Protein AF-A0AAU5MV35-F1 (afdb_monomer)

Nearest PDB structures (foldseek):
  4hwc-assembly1_A  TM=5.485E-01  e=6.669E-01  Arabidopsis thaliana
  2x6g-assembly9_K  TM=4.631E-01  e=1.885E+00  Homo sapiens
  8hki-assembly1_Q  TM=3.668E-01  e=1.996E+00  Homo sapiens
  9bei-assembly1_A  TM=2.951E-01  e=7.107E+00  Homo sapiens

Structure (mmCIF, N/CA/C/O backbone):
data_AF-A0AAU5MV35-F1
#
_entry.id   AF-A0AAU5MV35-F1
#
loop_
_atom_site.group_PDB
_atom_site.id
_atom_site.type_symbol
_atom_site.label_atom_id
_atom_site.label_alt_id
_atom_site.label_comp_id
_atom_site.label_asym_id
_atom_site.label_entity_id
_atom_site.label_seq_id
_atom_site.pdbx_PDB_ins_code
_atom_site.Cartn_x
_atom_site.Cartn_y
_atom_site.Cartn_z
_atom_site.occupancy
_atom_site.B_iso_or_equiv
_atom_site.auth_seq_id
_atom_site.auth_comp_id
_atom_site.auth_asym_id
_atom_site.auth_atom_id
_atom_site.pdbx_PDB_model_num
ATOM 1 N N . MET A 1 1 ? 2.135 -26.965 16.226 1.00 28.78 1 MET A N 1
ATOM 2 C CA . MET A 1 1 ? 3.291 -26.070 16.430 1.00 28.78 1 MET A CA 1
ATOM 3 C C . MET A 1 1 ? 2.794 -24.672 16.103 1.00 28.78 1 MET A C 1
ATOM 5 O O . MET A 1 1 ? 2.370 -24.466 14.975 1.00 28.78 1 MET A O 1
ATOM 9 N N . ARG A 1 2 ? 2.633 -23.805 17.110 1.00 25.61 2 ARG A N 1
ATOM 10 C CA . ARG A 1 2 ? 2.103 -22.443 16.919 1.00 25.61 2 ARG A CA 1
ATOM 11 C C . ARG A 1 2 ? 3.147 -21.603 16.169 1.00 25.61 2 ARG A C 1
ATOM 13 O O . ARG A 1 2 ? 4.330 -21.836 16.426 1.00 25.61 2 ARG A O 1
ATOM 20 N N . PRO A 1 3 ? 2.755 -20.664 15.292 1.00 32.75 3 PRO A N 1
ATOM 21 C CA . PRO A 1 3 ? 3.696 -19.683 14.769 1.00 32.75 3 PRO A CA 1
ATOM 22 C C . PRO A 1 3 ? 4.336 -18.951 15.951 1.00 32.75 3 PRO A C 1
ATOM 24 O O . PRO A 1 3 ? 3.658 -18.638 16.935 1.00 32.75 3 PRO A O 1
ATOM 27 N N . SER A 1 4 ? 5.651 -18.768 15.892 1.00 32.22 4 SER A N 1
ATOM 28 C CA . SER A 1 4 ? 6.388 -17.922 16.823 1.00 32.22 4 SER A CA 1
ATOM 29 C C . SER A 1 4 ? 5.768 -16.527 16.844 1.00 32.22 4 SER A C 1
ATOM 31 O O . SER A 1 4 ? 5.335 -16.020 15.813 1.00 32.22 4 SER A O 1
ATOM 33 N N . ALA A 1 5 ? 5.730 -15.919 18.029 1.00 36.97 5 ALA A N 1
ATOM 34 C CA . ALA A 1 5 ? 5.359 -14.527 18.234 1.00 36.97 5 ALA A CA 1
ATOM 35 C C . ALA A 1 5 ? 6.376 -13.607 17.536 1.00 36.97 5 ALA A C 1
ATOM 37 O O . ALA A 1 5 ? 7.280 -13.066 18.168 1.00 36.97 5 ALA A O 1
ATOM 38 N N . HIS A 1 6 ? 6.259 -13.469 16.220 1.00 40.66 6 HIS A N 1
ATOM 39 C CA . HIS A 1 6 ? 6.856 -12.373 15.482 1.00 40.66 6 HIS A CA 1
ATOM 40 C C . HIS A 1 6 ? 5.886 -11.204 15.572 1.00 40.66 6 HIS A C 1
ATOM 42 O O . HIS A 1 6 ? 4.964 -11.093 14.780 1.00 40.66 6 HIS A O 1
ATOM 48 N N . ASP A 1 7 ? 6.084 -10.384 16.603 1.00 50.12 7 ASP A N 1
ATOM 49 C CA . ASP A 1 7 ? 5.951 -8.932 16.508 1.00 50.12 7 ASP A CA 1
ATOM 50 C C . ASP A 1 7 ? 4.693 -8.418 15.771 1.00 50.12 7 ASP A C 1
ATOM 52 O O . ASP A 1 7 ? 4.788 -7.529 14.930 1.00 50.12 7 ASP A O 1
ATOM 56 N N . GLU A 1 8 ? 3.502 -8.947 16.074 1.00 58.91 8 GLU A N 1
ATOM 57 C CA . GLU A 1 8 ? 2.251 -8.422 15.512 1.00 58.91 8 GLU A CA 1
ATOM 58 C C . GLU A 1 8 ? 2.083 -6.955 15.948 1.00 58.91 8 GLU A C 1
ATOM 60 O O . GLU A 1 8 ? 1.930 -6.641 17.132 1.00 58.91 8 GLU A O 1
ATOM 65 N N . TRP A 1 9 ? 2.176 -6.018 14.994 1.00 72.06 9 TRP A N 1
ATOM 66 C CA . TRP A 1 9 ? 2.109 -4.576 15.284 1.00 72.06 9 TRP A CA 1
ATOM 67 C C . TRP A 1 9 ? 0.739 -4.173 15.826 1.00 72.06 9 TRP A C 1
ATOM 69 O O . TRP A 1 9 ? 0.642 -3.250 16.646 1.00 72.06 9 TRP A O 1
ATOM 79 N N . LEU A 1 10 ? -0.285 -4.893 15.377 1.00 84.06 10 LEU A N 1
ATOM 80 C CA . LEU A 1 10 ? -1.676 -4.801 15.771 1.00 84.06 10 LEU A CA 1
ATOM 81 C C . LEU A 1 10 ? -2.192 -6.221 15.996 1.00 84.06 10 LEU A C 1
ATOM 83 O O . LEU A 1 10 ? -1.962 -7.094 15.164 1.00 84.06 10 LEU A O 1
ATOM 87 N N . GLU A 1 11 ? -2.903 -6.430 17.100 1.00 90.00 11 GLU A N 1
ATOM 88 C CA . GLU A 1 11 ? -3.561 -7.705 17.379 1.00 90.00 11 GLU A CA 1
ATOM 89 C C . GLU A 1 11 ? -4.571 -8.014 16.269 1.00 90.00 11 GLU A C 1
ATOM 91 O O . GLU A 1 11 ? -5.420 -7.175 15.939 1.00 90.00 11 GLU A O 1
ATOM 96 N N . SER A 1 12 ? -4.467 -9.205 15.681 1.00 93.62 12 SER A N 1
ATOM 97 C CA . SER A 1 12 ? -5.355 -9.625 14.603 1.00 93.62 12 SER A CA 1
ATOM 98 C C . SER A 1 12 ? -5.641 -11.123 14.635 1.00 93.62 12 SER A C 1
ATOM 100 O O . SER A 1 12 ? -4.898 -11.921 15.200 1.00 93.62 12 SER A O 1
ATOM 102 N N . SER A 1 13 ? -6.740 -11.507 14.000 1.00 94.25 13 SER A N 1
ATOM 103 C CA . SER A 1 13 ? -7.034 -12.891 13.641 1.00 94.25 13 SER A CA 1
ATOM 104 C C . SER A 1 13 ? -7.074 -13.014 12.124 1.00 94.25 13 SER A C 1
ATOM 106 O O . SER A 1 13 ? -7.328 -12.032 11.424 1.00 94.25 13 SER A O 1
ATOM 108 N N . SER A 1 14 ? -6.800 -14.206 11.598 1.00 96.06 14 SER A N 1
ATOM 109 C CA . SER A 1 14 ? -6.832 -14.433 10.156 1.00 96.06 14 SER A CA 1
ATOM 110 C C . SER A 1 14 ? -7.557 -15.716 9.781 1.00 96.06 14 SER A C 1
ATOM 112 O O . SER A 1 14 ? -7.515 -16.717 10.500 1.00 96.06 14 SER A O 1
ATOM 114 N N . ALA A 1 15 ? -8.227 -15.678 8.633 1.00 96.31 15 ALA A N 1
ATOM 115 C CA . ALA A 1 15 ? -8.918 -16.816 8.050 1.00 96.31 15 ALA A CA 1
ATOM 116 C C . ALA A 1 15 ? -8.724 -16.833 6.533 1.00 96.31 15 ALA A C 1
ATOM 118 O O . ALA A 1 15 ? -8.686 -15.791 5.881 1.00 96.31 15 ALA A O 1
ATOM 119 N N . ARG A 1 16 ? -8.611 -18.031 5.954 1.00 96.94 16 ARG A N 1
ATOM 120 C CA . ARG A 1 16 ? -8.621 -18.183 4.496 1.00 96.94 16 ARG A CA 1
ATOM 121 C C . ARG A 1 16 ? -10.034 -17.995 3.967 1.00 96.94 16 ARG A C 1
ATOM 123 O O . ARG A 1 16 ? -10.986 -18.487 4.569 1.00 96.94 16 ARG A O 1
ATOM 130 N N . VAL A 1 17 ? -10.137 -17.316 2.833 1.00 96.44 17 VAL A N 1
ATOM 131 C CA . VAL A 1 17 ? -11.398 -17.052 2.143 1.00 96.44 17 VAL A CA 1
ATOM 132 C C . VAL A 1 17 ? -11.217 -17.363 0.660 1.00 96.44 17 VAL A C 1
ATOM 134 O O . VAL A 1 17 ? -10.134 -17.171 0.115 1.00 96.44 17 VAL A O 1
ATOM 137 N N . ASP A 1 18 ? -12.266 -17.852 0.006 1.00 95.25 18 ASP A N 1
ATOM 138 C CA . ASP A 1 18 ? -12.247 -18.074 -1.438 1.00 95.25 18 ASP A CA 1
ATOM 139 C C . ASP A 1 18 ? -12.450 -16.754 -2.189 1.00 95.25 18 ASP A C 1
ATOM 141 O O . ASP A 1 18 ? -13.401 -16.020 -1.909 1.00 95.25 18 ASP A O 1
ATOM 145 N N . HIS A 1 19 ? -11.584 -16.485 -3.166 1.00 96.56 19 HIS A N 1
ATOM 146 C CA . HIS A 1 19 ? -11.707 -15.375 -4.110 1.00 96.56 19 HIS A CA 1
ATOM 147 C C . HIS A 1 19 ? -11.811 -15.933 -5.536 1.00 96.56 19 HIS A C 1
ATOM 149 O O . HIS A 1 19 ? -11.070 -16.866 -5.852 1.00 96.56 19 HIS A O 1
ATOM 155 N N . PRO A 1 20 ? -12.667 -15.380 -6.415 1.00 93.00 20 PRO A N 1
ATOM 156 C CA . PRO A 1 20 ? -12.863 -15.921 -7.763 1.00 93.00 20 PRO A CA 1
ATOM 157 C C . PRO A 1 20 ? -11.588 -15.960 -8.618 1.00 93.00 20 PRO A C 1
ATOM 159 O O . PRO A 1 20 ? -11.401 -16.891 -9.397 1.00 93.00 20 PRO A O 1
ATOM 162 N N . GLU A 1 21 ? -10.712 -14.963 -8.465 1.00 92.31 21 GLU A N 1
ATOM 163 C CA . GLU A 1 21 ? -9.544 -14.773 -9.341 1.00 92.31 21 GLU A CA 1
ATOM 164 C C . GLU A 1 21 ? -8.187 -14.833 -8.623 1.00 92.31 21 GLU A C 1
ATOM 166 O O . GLU A 1 21 ? -7.146 -14.864 -9.278 1.00 92.31 21 GLU A O 1
ATOM 171 N N . ALA A 1 22 ? -8.159 -14.822 -7.285 1.00 94.56 22 ALA A N 1
ATOM 172 C CA . ALA A 1 22 ? -6.896 -14.741 -6.551 1.00 94.56 22 ALA A CA 1
ATOM 173 C C . ALA A 1 22 ? -6.378 -16.139 -6.235 1.00 94.56 22 ALA A C 1
ATOM 175 O O . ALA A 1 22 ? -7.146 -17.030 -5.879 1.00 94.56 22 ALA A O 1
ATOM 176 N N . GLN A 1 23 ? -5.059 -16.326 -6.320 1.00 95.38 23 GLN A N 1
ATOM 177 C CA . GLN A 1 23 ? -4.438 -17.597 -5.947 1.00 95.38 23 GLN A CA 1
ATOM 178 C C . GLN A 1 23 ? -4.621 -17.876 -4.452 1.00 95.38 23 GLN A C 1
ATOM 180 O O . GLN A 1 23 ? -4.805 -19.021 -4.041 1.00 95.38 23 GLN A O 1
ATOM 185 N N . GLN A 1 24 ? -4.542 -16.824 -3.643 1.00 96.31 24 GLN A N 1
ATOM 186 C CA . GLN A 1 24 ? -4.771 -16.882 -2.212 1.00 96.31 24 GLN A CA 1
ATOM 187 C C . GLN A 1 24 ? -5.504 -15.619 -1.776 1.00 96.31 24 GLN A C 1
ATOM 189 O O . GLN A 1 24 ? -5.146 -14.516 -2.184 1.00 96.31 24 GLN A O 1
ATOM 194 N N . CYS A 1 25 ? -6.498 -15.797 -0.911 1.00 97.75 25 CYS A N 1
ATOM 195 C CA . CYS A 1 25 ? -7.131 -14.714 -0.183 1.00 97.75 25 CYS A CA 1
ATOM 196 C C . CYS A 1 25 ? -7.137 -15.041 1.315 1.00 97.75 25 CYS A C 1
ATOM 198 O O . CYS A 1 25 ? -7.547 -16.127 1.744 1.00 97.75 25 CYS A O 1
ATOM 200 N N . VAL A 1 26 ? -6.625 -14.105 2.112 1.00 97.56 26 VAL A N 1
ATOM 201 C CA . VAL A 1 26 ? -6.652 -14.170 3.575 1.00 97.56 26 VAL A CA 1
ATOM 202 C C . VAL A 1 26 ? -7.382 -12.943 4.090 1.00 97.56 26 VAL A C 1
ATOM 204 O O . VAL A 1 26 ? -7.002 -11.816 3.787 1.00 97.56 26 VAL A O 1
ATOM 207 N N . LEU A 1 27 ? -8.430 -13.163 4.873 1.00 97.12 27 LEU A N 1
ATOM 208 C CA . LEU A 1 27 ? -9.091 -12.117 5.636 1.00 97.12 27 LEU A CA 1
ATOM 209 C C . LEU A 1 27 ? -8.340 -11.930 6.953 1.00 97.12 27 LEU A C 1
ATOM 211 O O . LEU A 1 27 ? -8.238 -12.874 7.736 1.00 97.12 27 LEU A O 1
ATOM 215 N N . HIS A 1 28 ? -7.850 -10.720 7.196 1.00 96.81 28 HIS A N 1
ATOM 216 C CA . HIS A 1 28 ? -7.280 -10.278 8.462 1.00 96.81 28 HIS A CA 1
ATOM 217 C C . HIS A 1 28 ? -8.295 -9.392 9.184 1.00 96.81 28 HIS A C 1
ATOM 219 O O . HIS A 1 28 ? -8.719 -8.376 8.639 1.00 96.81 28 HIS A O 1
ATOM 225 N N . VAL A 1 29 ? -8.676 -9.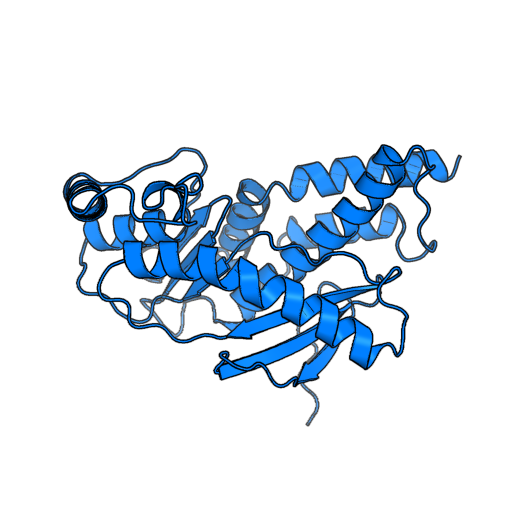762 10.405 1.00 95.75 29 VAL A N 1
ATOM 226 C CA . VAL A 1 29 ? -9.557 -8.966 11.267 1.00 95.75 29 VAL A CA 1
ATOM 227 C C . VAL A 1 29 ? -8.736 -8.451 12.437 1.00 95.75 29 VAL A C 1
ATOM 229 O O . VAL A 1 29 ? -8.334 -9.218 13.314 1.00 95.75 29 VAL A O 1
ATOM 232 N N . PHE A 1 30 ? -8.470 -7.151 12.431 1.00 95.56 30 PHE A N 1
ATOM 233 C CA . PHE A 1 30 ? -7.739 -6.454 13.477 1.00 95.56 30 PHE A CA 1
ATOM 234 C C . PHE A 1 30 ? -8.660 -6.148 14.656 1.00 95.56 30 PHE A C 1
ATOM 236 O O . PHE A 1 30 ? -9.819 -5.773 14.473 1.00 95.56 30 PHE A O 1
ATOM 243 N N . ALA A 1 31 ? -8.131 -6.239 15.875 1.00 93.69 31 ALA A N 1
ATOM 244 C CA . ALA A 1 31 ? -8.898 -6.026 17.103 1.00 93.69 31 ALA A CA 1
ATOM 245 C C . ALA A 1 31 ? -9.545 -4.626 17.181 1.00 93.69 31 ALA A C 1
ATOM 247 O O . ALA A 1 31 ? -10.569 -4.448 17.830 1.00 93.69 31 ALA A O 1
ATOM 248 N N . CYS A 1 32 ? -8.991 -3.642 16.464 1.00 92.44 32 CYS A N 1
ATOM 249 C CA . CYS A 1 32 ? -9.550 -2.297 16.333 1.00 92.44 32 CYS A CA 1
ATOM 250 C C . CYS A 1 32 ? -10.773 -2.196 15.393 1.00 92.44 32 CYS A C 1
ATOM 252 O O . CYS A 1 32 ? -11.221 -1.087 15.112 1.00 92.44 32 CYS A O 1
ATOM 254 N N . GLY A 1 33 ? -11.307 -3.323 14.907 1.00 91.94 33 GLY A N 1
ATOM 255 C CA . GLY A 1 33 ? -12.522 -3.388 14.087 1.00 91.94 33 GLY A CA 1
ATOM 256 C C . GLY A 1 33 ? -12.289 -3.278 12.579 1.00 91.94 33 GLY A C 1
ATOM 257 O O . GLY A 1 33 ? -13.250 -3.175 11.824 1.00 91.94 33 GLY A O 1
ATOM 258 N N . VAL A 1 34 ? -11.033 -3.304 12.127 1.00 94.56 34 VAL A N 1
ATOM 259 C CA . VAL A 1 34 ? -10.697 -3.228 10.699 1.00 94.56 34 VAL A CA 1
ATOM 260 C C . VAL A 1 34 ? -10.575 -4.625 10.103 1.00 94.56 34 VAL A C 1
ATOM 262 O O . VAL A 1 34 ? -9.894 -5.486 10.658 1.00 94.56 34 VAL A O 1
ATOM 265 N N . ALA A 1 35 ? -11.192 -4.830 8.942 1.00 95.12 35 ALA A N 1
ATOM 266 C CA . ALA A 1 35 ? -11.060 -6.036 8.138 1.00 95.12 35 ALA A CA 1
ATOM 267 C C . ALA A 1 35 ? -10.270 -5.737 6.856 1.00 95.12 35 ALA A C 1
ATOM 269 O O . ALA A 1 35 ? -10.595 -4.798 6.133 1.00 95.12 35 ALA A O 1
ATOM 270 N N . VAL A 1 36 ? -9.251 -6.545 6.561 1.00 96.25 36 VAL A N 1
ATOM 271 C CA . VAL A 1 36 ? -8.428 -6.432 5.349 1.00 96.25 36 VAL A CA 1
ATOM 272 C C . VAL A 1 36 ? -8.431 -7.767 4.615 1.00 96.25 36 VAL A C 1
ATOM 274 O O . VAL A 1 36 ? -7.995 -8.780 5.161 1.00 96.25 36 VAL A O 1
ATOM 277 N N . PHE A 1 37 ? -8.888 -7.773 3.363 1.00 96.38 37 PHE A N 1
ATOM 278 C CA . PHE A 1 37 ? -8.678 -8.904 2.462 1.00 96.38 37 PHE A CA 1
ATOM 279 C C . PHE A 1 37 ? -7.33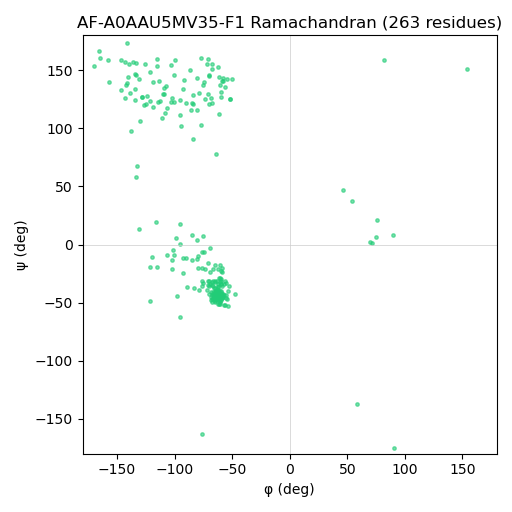0 -8.753 1.768 1.00 96.38 37 PHE A C 1
ATOM 281 O O . PHE A 1 37 ? -7.120 -7.825 0.992 1.00 96.38 37 PHE A O 1
ATOM 288 N N . HIS A 1 38 ? -6.422 -9.682 2.034 1.00 96.62 38 HIS A N 1
ATOM 289 C CA . HIS A 1 38 ? -5.135 -9.764 1.365 1.00 96.62 38 HIS A CA 1
ATOM 290 C C . HIS A 1 38 ? -5.225 -10.745 0.199 1.00 96.62 38 HIS A C 1
ATOM 292 O O . HIS A 1 38 ? -5.399 -11.949 0.411 1.00 96.62 38 HIS A O 1
ATOM 298 N N . LEU A 1 39 ? -5.130 -10.218 -1.023 1.00 96.38 39 LEU A N 1
ATOM 299 C CA . LEU A 1 39 ? -5.190 -10.980 -2.268 1.00 96.38 39 LEU A CA 1
ATOM 300 C C . LEU A 1 39 ? -3.781 -11.168 -2.834 1.00 96.38 39 LEU A C 1
ATOM 302 O O . LEU A 1 39 ? -3.065 -10.199 -3.062 1.00 96.38 39 LEU A O 1
ATOM 306 N N . VAL A 1 40 ? -3.403 -12.417 -3.109 1.00 96.19 40 VAL A N 1
ATOM 307 C CA . VAL A 1 40 ? -2.153 -12.750 -3.806 1.00 96.19 40 VAL A CA 1
ATOM 308 C C . VAL A 1 40 ? -2.485 -13.187 -5.226 1.00 96.19 40 VAL A C 1
ATOM 310 O O . VAL A 1 40 ? -3.163 -14.198 -5.438 1.00 96.19 40 VAL A O 1
ATOM 313 N N . GLN A 1 41 ? -1.995 -12.426 -6.204 1.00 94.94 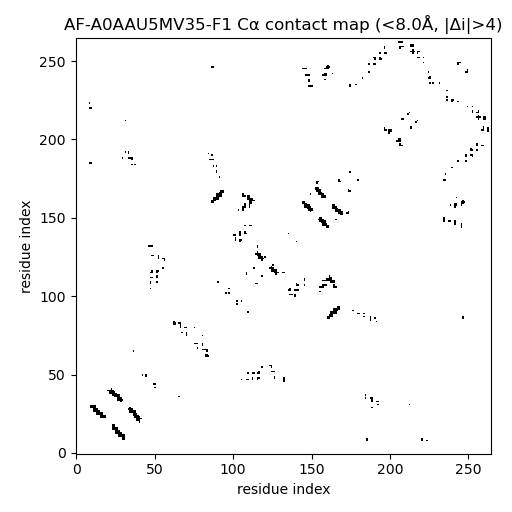41 GLN A N 1
ATOM 314 C CA . GLN A 1 41 ? -2.297 -12.623 -7.622 1.00 94.94 41 GLN A CA 1
ATOM 315 C C . GLN A 1 41 ? -1.003 -12.659 -8.453 1.00 94.94 41 GLN A C 1
ATOM 317 O O . GLN A 1 41 ? -0.350 -11.634 -8.645 1.00 94.94 41 GLN A O 1
ATOM 322 N N . PRO A 1 42 ? -0.577 -13.842 -8.935 1.00 95.31 42 PRO A N 1
ATOM 323 C CA . PRO A 1 42 ? 0.579 -13.955 -9.817 1.00 95.31 42 PRO A CA 1
ATOM 324 C C . PRO A 1 42 ? 0.259 -13.447 -11.229 1.00 95.31 42 PRO A C 1
ATOM 326 O O . PRO A 1 42 ? -0.634 -13.973 -11.889 1.00 95.31 42 PRO A O 1
ATOM 329 N N . HIS A 1 43 ? 1.052 -12.500 -11.734 1.00 95.50 43 HIS A N 1
ATOM 330 C CA . HIS A 1 43 ? 0.902 -11.964 -13.091 1.00 95.50 43 HIS A CA 1
ATOM 331 C C . HIS A 1 43 ? 2.159 -12.147 -13.943 1.00 95.50 43 HIS A C 1
ATOM 333 O O . HIS A 1 43 ? 3.288 -12.114 -13.453 1.00 95.50 43 HIS A O 1
ATOM 339 N N . LYS A 1 44 ? 1.940 -12.321 -15.250 1.00 96.81 44 LYS A N 1
ATOM 340 C CA . LYS A 1 44 ? 2.961 -12.292 -16.309 1.00 96.81 44 LYS A CA 1
ATOM 341 C C . LYS A 1 44 ? 2.460 -11.398 -17.450 1.00 96.81 44 LYS A C 1
ATOM 343 O O . LYS A 1 44 ? 2.067 -11.921 -18.493 1.00 96.81 44 LYS A O 1
ATOM 348 N N . PRO A 1 45 ? 2.351 -10.083 -17.211 1.00 95.94 45 PRO A N 1
ATOM 349 C CA . PRO A 1 45 ? 1.845 -9.154 -18.213 1.00 95.94 45 PRO A CA 1
ATOM 350 C C . PRO A 1 45 ? 2.831 -9.055 -19.389 1.00 95.94 45 PRO A C 1
ATOM 352 O O . PRO A 1 45 ? 4.023 -9.322 -19.215 1.00 95.94 45 PRO A O 1
ATOM 355 N N . ALA A 1 46 ? 2.351 -8.675 -20.577 1.00 94.25 46 ALA A N 1
ATOM 356 C CA . ALA A 1 46 ? 3.238 -8.425 -21.714 1.00 94.25 46 ALA A CA 1
ATOM 357 C C . ALA A 1 46 ? 3.966 -7.077 -21.562 1.00 94.25 46 ALA A C 1
ATOM 359 O O . ALA A 1 46 ? 5.130 -6.971 -21.945 1.00 94.25 46 ALA A O 1
ATOM 360 N N . ALA A 1 47 ? 3.300 -6.095 -20.947 1.00 95.31 47 ALA A N 1
ATOM 361 C CA . ALA A 1 47 ? 3.829 -4.770 -20.637 1.00 95.31 47 ALA A CA 1
ATOM 362 C C . ALA A 1 47 ? 3.461 -4.326 -19.205 1.00 95.31 47 ALA A C 1
ATOM 364 O O . ALA A 1 47 ? 2.463 -4.776 -18.637 1.00 95.31 47 ALA A O 1
ATOM 365 N N . LEU A 1 48 ? 4.224 -3.406 -18.605 1.00 96.44 48 LEU A N 1
ATOM 366 C CA . LEU A 1 48 ? 3.870 -2.804 -17.304 1.00 96.44 48 LEU A CA 1
ATOM 367 C C . LEU A 1 48 ? 2.515 -2.087 -17.360 1.00 96.44 48 LEU A C 1
ATOM 369 O O . LEU A 1 48 ? 1.767 -2.082 -16.383 1.00 96.44 48 LEU A O 1
ATOM 373 N N . THR A 1 49 ? 2.177 -1.537 -18.520 1.00 97.06 49 THR A N 1
ATOM 374 C CA . THR A 1 49 ? 0.908 -0.877 -18.813 1.00 97.06 49 THR A CA 1
ATOM 375 C C . THR A 1 49 ? -0.262 -1.846 -18.684 1.00 97.06 49 THR A C 1
ATOM 377 O O . THR A 1 49 ? -1.283 -1.479 -18.105 1.00 97.06 49 THR A O 1
ATOM 380 N N . ASP A 1 50 ? -0.115 -3.098 -19.132 1.00 96.19 50 ASP A N 1
ATOM 381 C CA . ASP A 1 50 ? -1.173 -4.106 -18.995 1.00 96.19 50 ASP A CA 1
ATOM 382 C C . ASP A 1 50 ? -1.468 -4.391 -17.521 1.00 96.19 50 ASP A C 1
ATOM 384 O O . ASP A 1 50 ? -2.629 -4.480 -17.120 1.00 96.19 50 ASP A O 1
ATOM 388 N N . LEU A 1 51 ? -0.418 -4.489 -16.699 1.00 96.25 51 LEU A N 1
ATOM 389 C CA . LEU A 1 51 ? -0.551 -4.682 -15.256 1.00 96.25 51 LEU A CA 1
ATOM 390 C C . LEU A 1 51 ? -1.183 -3.462 -14.582 1.00 96.25 51 LEU A C 1
ATOM 392 O O . LEU A 1 51 ? -2.059 -3.610 -13.732 1.00 96.25 51 LEU A O 1
ATOM 396 N N . ALA A 1 52 ? -0.769 -2.257 -14.977 1.00 95.56 52 ALA A N 1
ATOM 397 C CA . ALA A 1 52 ? -1.319 -1.016 -14.451 1.00 95.56 52 ALA A CA 1
ATOM 398 C C . ALA A 1 52 ? -2.818 -0.883 -14.770 1.00 95.56 52 ALA A C 1
ATOM 400 O O . ALA A 1 52 ? -3.605 -0.563 -13.879 1.00 95.56 52 ALA A O 1
ATOM 401 N N . VAL A 1 53 ? -3.232 -1.178 -16.007 1.00 96.00 53 VAL A N 1
ATOM 402 C CA . VAL A 1 53 ? -4.646 -1.189 -16.414 1.00 96.00 53 VAL A CA 1
ATOM 403 C C . VAL A 1 53 ? -5.419 -2.276 -15.670 1.00 96.00 53 VAL A C 1
ATOM 405 O O . VAL A 1 53 ? -6.500 -1.999 -15.148 1.00 96.00 53 VAL A O 1
ATOM 408 N N . TRP A 1 54 ? -4.868 -3.493 -15.592 1.00 95.06 54 TRP A N 1
ATOM 409 C CA . TRP A 1 54 ? -5.475 -4.602 -14.856 1.00 95.06 54 TRP A CA 1
ATOM 410 C C . TRP A 1 54 ? -5.774 -4.211 -13.405 1.00 95.06 54 TRP A C 1
ATOM 412 O O . TRP A 1 54 ? -6.908 -4.378 -12.968 1.00 95.06 54 TRP A O 1
ATOM 422 N N . ARG A 1 55 ? -4.818 -3.589 -12.706 1.00 93.25 55 ARG A N 1
ATOM 423 C CA . ARG A 1 55 ? -4.989 -3.121 -11.321 1.00 93.25 55 ARG A CA 1
ATOM 424 C C . ARG A 1 55 ? -6.186 -2.190 -11.150 1.00 93.25 55 ARG A C 1
ATOM 426 O O . ARG A 1 55 ? -6.954 -2.333 -10.209 1.00 93.25 55 ARG A O 1
ATOM 433 N N . TYR A 1 56 ? -6.362 -1.214 -12.040 1.00 92.06 56 TYR A N 1
ATOM 434 C CA . TYR A 1 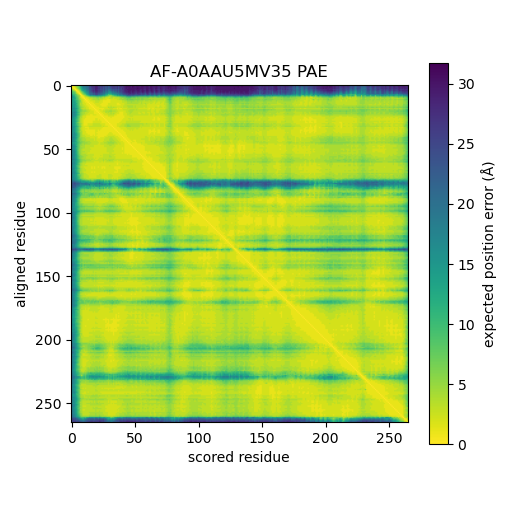56 ? -7.508 -0.307 -11.923 1.00 92.06 56 TYR A CA 1
ATOM 435 C C . TYR A 1 56 ? -8.838 -0.997 -12.235 1.00 92.06 56 TYR A C 1
ATOM 437 O O . TYR A 1 56 ? -9.862 -0.628 -11.664 1.00 92.06 56 TYR A O 1
ATOM 445 N N . ARG A 1 57 ? -8.833 -1.990 -13.129 1.00 93.00 57 ARG A N 1
ATOM 446 C CA . ARG A 1 57 ? -10.028 -2.783 -13.437 1.00 93.00 57 ARG A CA 1
ATOM 447 C C . ARG A 1 57 ? -10.394 -3.721 -12.295 1.00 93.00 57 ARG A C 1
ATOM 449 O O . ARG A 1 57 ? -11.578 -3.829 -11.992 1.00 93.00 57 ARG A O 1
ATOM 456 N N . SER A 1 58 ? -9.410 -4.335 -11.640 1.00 92.44 58 SER A N 1
ATOM 457 C CA . SER A 1 58 ? -9.661 -5.251 -10.527 1.00 92.44 58 SER A CA 1
ATOM 458 C C . SER A 1 58 ? -10.316 -4.536 -9.346 1.00 92.44 58 SER A C 1
ATOM 460 O O . SER A 1 58 ? -11.195 -5.091 -8.709 1.00 92.44 58 SER A O 1
ATOM 462 N N . TYR A 1 59 ? -10.036 -3.251 -9.106 1.00 90.31 59 TYR A N 1
ATOM 463 C CA . TYR A 1 59 ? -10.739 -2.497 -8.057 1.00 90.31 59 TYR A CA 1
ATOM 464 C C . TYR A 1 59 ? -12.252 -2.414 -8.264 1.00 90.31 59 TYR A C 1
ATOM 466 O O . TYR A 1 59 ? -13.006 -2.414 -7.290 1.00 90.31 59 TYR A O 1
ATOM 474 N N . ALA A 1 60 ? -12.702 -2.355 -9.519 1.00 89.88 60 ALA A N 1
ATOM 475 C CA . ALA A 1 60 ? -14.123 -2.299 -9.836 1.00 89.88 60 ALA A CA 1
ATOM 476 C C . ALA A 1 60 ? -14.850 -3.618 -9.517 1.00 89.88 60 ALA A C 1
ATOM 478 O O . ALA A 1 60 ? -16.058 -3.589 -9.296 1.00 89.88 60 ALA A O 1
ATOM 479 N N . SER A 1 61 ? -14.139 -4.751 -9.467 1.00 92.06 61 SER A N 1
ATOM 480 C CA . SER A 1 61 ? -14.682 -6.060 -9.077 1.00 92.06 61 SER A CA 1
ATOM 481 C C . SER A 1 61 ? -14.410 -6.408 -7.613 1.00 92.06 61 SER A C 1
ATOM 483 O O . SER A 1 61 ? -15.314 -6.848 -6.903 1.00 92.06 61 SER A O 1
ATOM 485 N N . ASP A 1 62 ? -13.187 -6.175 -7.145 1.00 94.50 62 ASP A N 1
ATOM 486 C CA . ASP A 1 62 ? -12.678 -6.683 -5.872 1.00 94.50 62 ASP A CA 1
ATOM 487 C C . ASP A 1 62 ? -13.246 -5.901 -4.683 1.00 94.50 62 ASP A C 1
ATOM 489 O O . ASP A 1 62 ? -13.547 -6.495 -3.649 1.00 94.50 62 ASP A O 1
ATOM 493 N N . LEU A 1 63 ? -13.460 -4.583 -4.815 1.00 93.94 63 LEU A N 1
ATOM 494 C CA . LEU A 1 63 ? -14.060 -3.783 -3.739 1.00 93.94 63 LEU A CA 1
ATOM 495 C C . LEU A 1 63 ? -15.539 -4.151 -3.512 1.00 93.94 63 LEU A C 1
ATOM 497 O O . LEU A 1 63 ? -15.904 -4.412 -2.362 1.00 93.94 63 LEU A O 1
ATOM 501 N N . PRO A 1 64 ? -16.404 -4.249 -4.547 1.00 93.56 64 PRO A N 1
ATOM 502 C CA . PRO A 1 64 ? -17.750 -4.789 -4.360 1.00 93.56 64 PRO A CA 1
ATOM 503 C C . PRO A 1 64 ? -17.752 -6.219 -3.818 1.00 93.56 64 PRO A C 1
ATOM 505 O O . PRO A 1 64 ? -18.512 -6.504 -2.893 1.00 93.56 64 PRO A O 1
ATOM 508 N N . TRP A 1 65 ? -16.873 -7.091 -4.328 1.00 95.06 65 TRP A N 1
ATOM 509 C CA . TRP A 1 65 ? -16.743 -8.459 -3.825 1.00 95.06 65 TRP A CA 1
ATOM 510 C C . TRP A 1 65 ? -16.391 -8.488 -2.332 1.00 95.06 65 TRP A C 1
ATOM 512 O O . TRP A 1 65 ? -17.035 -9.205 -1.571 1.00 95.06 65 TRP A O 1
ATOM 522 N N . ALA A 1 66 ? -15.422 -7.684 -1.888 1.00 94.69 66 ALA A N 1
ATOM 523 C CA . ALA A 1 66 ? -15.007 -7.622 -0.489 1.00 94.69 66 ALA A CA 1
ATOM 524 C C . ALA A 1 66 ? -16.152 -7.152 0.418 1.00 94.69 66 ALA A C 1
ATOM 526 O O . ALA A 1 66 ? -16.358 -7.705 1.502 1.00 94.69 66 ALA A O 1
ATOM 527 N N . ARG A 1 67 ? -16.934 -6.168 -0.044 1.00 92.94 67 ARG A N 1
ATOM 528 C CA . ARG A 1 67 ? -18.126 -5.682 0.662 1.00 92.94 67 ARG A CA 1
ATOM 529 C C . ARG A 1 67 ? -19.165 -6.786 0.810 1.00 92.94 67 ARG A C 1
ATOM 531 O O . ARG A 1 67 ? -19.644 -7.036 1.913 1.00 92.94 67 ARG A O 1
ATOM 538 N N . ASP A 1 68 ? -19.496 -7.447 -0.295 1.00 92.94 68 ASP A N 1
ATOM 539 C CA . ASP A 1 68 ? -20.484 -8.521 -0.319 1.00 92.94 68 ASP A CA 1
ATOM 540 C C . ASP A 1 68 ? -20.022 -9.709 0.533 1.00 92.94 68 ASP A C 1
ATOM 542 O O . ASP A 1 68 ? -20.806 -10.270 1.294 1.00 92.94 68 ASP A O 1
ATOM 546 N N . LYS A 1 69 ? -18.727 -10.035 0.507 1.00 93.88 69 LYS A N 1
ATOM 547 C CA . LYS A 1 69 ? -18.157 -11.094 1.336 1.00 93.88 69 LYS A CA 1
ATOM 548 C C . LYS A 1 69 ? -18.223 -10.766 2.827 1.00 93.88 69 LYS A C 1
ATOM 550 O O . LYS A 1 69 ? -18.558 -11.648 3.612 1.00 93.88 69 LYS A O 1
ATOM 555 N N . LEU A 1 70 ? -17.911 -9.531 3.231 1.00 91.81 70 LEU A N 1
ATOM 556 C CA . LEU A 1 70 ? -18.048 -9.111 4.631 1.00 91.81 70 LEU A CA 1
ATOM 557 C C . LEU A 1 70 ? -19.500 -9.123 5.085 1.00 91.81 70 LEU A C 1
ATOM 559 O O . LEU A 1 70 ? -19.771 -9.598 6.182 1.00 91.81 70 LEU A O 1
ATOM 563 N N . ARG A 1 71 ? -20.421 -8.658 4.238 1.00 91.00 71 ARG A N 1
ATOM 564 C CA . ARG A 1 71 ? -21.861 -8.741 4.501 1.00 91.00 71 ARG A CA 1
ATOM 565 C C . ARG A 1 71 ? -22.273 -10.175 4.813 1.00 91.00 71 ARG A C 1
ATOM 567 O O . ARG A 1 71 ? -22.861 -10.425 5.859 1.00 91.00 71 ARG A O 1
ATOM 574 N N . ASP A 1 72 ? -21.918 -11.106 3.933 1.00 90.94 72 ASP A N 1
ATOM 575 C CA . ASP A 1 72 ? -22.297 -12.512 4.069 1.00 90.94 72 ASP A CA 1
ATOM 576 C C . ASP A 1 72 ? -21.662 -13.165 5.314 1.00 90.94 72 ASP A C 1
ATOM 578 O O . ASP A 1 72 ? -22.258 -14.048 5.923 1.00 90.94 72 ASP A O 1
ATOM 582 N N . LEU A 1 73 ? -20.456 -12.737 5.710 1.00 90.25 73 LEU A N 1
ATOM 583 C CA . LEU A 1 73 ? -19.774 -13.230 6.913 1.00 90.25 73 LEU A CA 1
ATOM 584 C C . LEU A 1 73 ? -20.345 -12.653 8.217 1.00 90.25 73 LEU A C 1
ATOM 586 O O . LEU A 1 73 ? -20.274 -13.323 9.246 1.00 90.25 73 LEU A O 1
ATOM 590 N N . LEU A 1 74 ? -20.857 -11.421 8.186 1.00 88.50 74 LEU A N 1
ATOM 591 C CA . LEU A 1 74 ? -21.425 -10.735 9.349 1.00 88.50 74 LEU A CA 1
ATOM 592 C C . LEU A 1 74 ? -22.928 -10.984 9.526 1.00 88.50 74 LEU A C 1
ATOM 594 O O . LEU A 1 74 ? -23.454 -10.652 10.583 1.00 88.50 74 LEU A O 1
ATOM 598 N N . ASP A 1 75 ? -23.598 -11.561 8.524 1.00 86.62 75 ASP A N 1
ATOM 599 C CA . ASP A 1 75 ? -25.063 -11.701 8.479 1.00 86.62 75 ASP A CA 1
ATOM 600 C C . ASP A 1 75 ? -25.783 -10.346 8.668 1.00 86.62 75 ASP A C 1
ATOM 602 O O . ASP A 1 75 ? -26.808 -10.232 9.336 1.00 86.62 75 ASP A O 1
ATOM 606 N N . GLU A 1 76 ? -25.203 -9.280 8.102 1.00 77.75 76 GLU A N 1
ATOM 607 C CA . GLU A 1 76 ? -25.697 -7.902 8.229 1.00 77.75 76 GLU A CA 1
ATOM 608 C C . GLU A 1 76 ? -26.431 -7.432 6.966 1.00 77.75 76 GLU A C 1
ATOM 610 O O . GLU A 1 76 ? -26.160 -7.860 5.841 1.00 77.75 76 GLU A O 1
ATOM 615 N N . GLU A 1 77 ? -27.347 -6.475 7.132 1.00 71.62 77 GLU A N 1
ATOM 616 C CA . GLU A 1 77 ? -28.025 -5.838 6.003 1.00 71.62 77 GLU A CA 1
ATOM 617 C C . GLU A 1 77 ? -27.072 -4.938 5.195 1.00 71.62 77 GLU A C 1
ATOM 619 O O . GLU A 1 77 ? -26.202 -4.247 5.730 1.00 71.62 77 GLU A O 1
ATOM 624 N N . SER A 1 78 ? -27.289 -4.873 3.876 1.00 61.31 78 SER A N 1
ATOM 625 C CA . SER A 1 78 ? -26.369 -4.225 2.927 1.00 61.31 78 SER A CA 1
ATOM 626 C C . SER A 1 78 ? -26.124 -2.725 3.167 1.00 61.31 78 SER A C 1
ATOM 628 O O . SER A 1 78 ? -25.154 -2.193 2.635 1.00 61.31 78 SER A O 1
ATOM 630 N N . ALA A 1 79 ? -26.975 -2.039 3.939 1.00 61.59 79 ALA A N 1
ATOM 631 C CA . ALA A 1 79 ? -26.835 -0.615 4.260 1.00 61.59 79 ALA A CA 1
ATOM 632 C C . ALA A 1 79 ? -25.832 -0.326 5.394 1.00 61.59 79 ALA A C 1
ATOM 634 O O . ALA A 1 79 ? -25.475 0.830 5.602 1.00 61.59 79 ALA A O 1
ATOM 635 N N . ARG A 1 80 ? -25.396 -1.351 6.140 1.00 71.56 80 ARG A N 1
ATOM 636 C CA . ARG A 1 80 ? -24.517 -1.193 7.313 1.00 71.56 80 ARG A CA 1
ATOM 637 C C . ARG A 1 80 ? -23.057 -1.538 7.051 1.00 71.56 80 ARG A C 1
ATOM 639 O O . ARG A 1 80 ? -22.205 -1.206 7.869 1.00 71.56 80 ARG A O 1
ATOM 646 N N . VAL A 1 81 ? -22.760 -2.195 5.932 1.00 75.56 81 VAL A N 1
ATOM 647 C CA . VAL A 1 81 ? -21.387 -2.570 5.589 1.00 75.56 81 VAL A CA 1
ATOM 648 C C . VAL A 1 81 ? -20.704 -1.382 4.907 1.00 75.56 81 VAL A C 1
ATOM 650 O O . VAL A 1 81 ? -21.193 -0.930 3.866 1.00 75.56 81 VAL A O 1
ATOM 653 N N . PRO A 1 82 ? -19.593 -0.861 5.459 1.00 78.25 82 PRO A N 1
ATOM 654 C CA . PRO A 1 82 ? -18.879 0.254 4.855 1.00 78.25 82 PRO A CA 1
ATOM 655 C C . PRO A 1 82 ? -18.338 -0.132 3.476 1.00 78.25 82 PRO A C 1
ATOM 657 O O . PRO A 1 82 ? -18.049 -1.300 3.199 1.00 78.25 82 PRO A O 1
ATOM 660 N N . ASN A 1 83 ? -18.186 0.861 2.599 1.00 85.38 83 ASN A N 1
ATOM 661 C CA . ASN A 1 83 ? -17.534 0.638 1.314 1.00 85.38 83 ASN A CA 1
ATOM 662 C C . ASN A 1 83 ? -16.044 0.345 1.552 1.00 85.38 83 ASN A C 1
ATOM 664 O O . ASN A 1 83 ? -15.380 1.149 2.210 1.00 85.38 83 ASN A O 1
ATOM 668 N N . PRO A 1 84 ? -15.508 -0.773 1.033 1.00 90.44 84 PRO A N 1
ATOM 669 C CA . PRO A 1 84 ? -14.093 -1.078 1.164 1.00 90.44 84 PRO A CA 1
ATOM 670 C C . PRO A 1 84 ? -13.232 -0.015 0.487 1.00 90.44 84 PRO A C 1
ATOM 672 O O . PRO A 1 84 ? -13.580 0.509 -0.573 1.00 90.44 84 PRO A O 1
ATOM 675 N N . GLU A 1 85 ? -12.084 0.258 1.092 1.00 87.88 85 GLU A N 1
ATOM 676 C CA . GLU A 1 85 ? -11.075 1.161 0.553 1.00 87.88 85 GLU A CA 1
ATOM 677 C C . GLU A 1 85 ? -9.789 0.400 0.236 1.00 87.88 85 GLU A C 1
ATOM 679 O O . GLU A 1 85 ? -9.536 -0.685 0.763 1.00 87.88 85 GLU A O 1
ATOM 684 N N . TYR A 1 86 ? -8.963 0.989 -0.625 1.00 84.69 86 TYR A N 1
ATOM 685 C CA . TYR A 1 86 ? -7.678 0.429 -1.013 1.00 84.69 86 TYR A CA 1
ATOM 686 C C . TYR A 1 86 ? -6.644 1.534 -1.196 1.00 84.69 86 TYR A C 1
ATOM 688 O O . TYR A 1 86 ? -6.867 2.480 -1.954 1.00 84.69 86 TYR A O 1
ATOM 696 N N . VAL A 1 87 ? -5.506 1.405 -0.515 1.00 82.88 87 VAL A N 1
ATOM 697 C CA . VAL A 1 87 ? -4.472 2.450 -0.484 1.00 82.88 87 VAL A CA 1
ATOM 698 C C . VAL A 1 87 ? -3.386 2.200 -1.518 1.00 82.88 87 VAL A C 1
ATOM 700 O O . VAL A 1 87 ? -3.197 2.995 -2.438 1.00 82.88 87 VAL A O 1
ATOM 703 N N . LEU A 1 88 ? -2.674 1.082 -1.380 1.00 89.06 88 LEU A N 1
ATOM 704 C CA . LEU A 1 88 ? -1.481 0.777 -2.164 1.00 89.06 88 LEU A CA 1
ATOM 705 C C . LEU A 1 88 ? -1.398 -0.705 -2.514 1.00 89.06 88 LEU A C 1
ATOM 707 O O . LEU A 1 88 ? -1.976 -1.538 -1.824 1.00 89.06 88 LEU A O 1
ATOM 711 N N . SER A 1 89 ? -0.655 -1.011 -3.577 1.00 91.94 89 SER A N 1
ATOM 712 C CA . SER A 1 89 ? -0.345 -2.383 -3.990 1.00 91.94 89 SER A CA 1
ATOM 713 C C . SER A 1 89 ? 1.105 -2.734 -3.706 1.00 91.94 89 SER A C 1
ATOM 715 O O . SER A 1 89 ? 1.994 -1.955 -4.047 1.00 91.94 89 SER A O 1
ATOM 717 N N . LEU A 1 90 ? 1.363 -3.923 -3.168 1.00 96.12 90 LEU A N 1
ATOM 718 C CA . LEU A 1 90 ? 2.703 -4.495 -3.115 1.00 96.12 90 LEU A CA 1
ATOM 719 C C . LEU A 1 90 ? 2.997 -5.349 -4.363 1.00 96.12 90 LEU A C 1
ATOM 721 O O . LEU A 1 90 ? 2.328 -6.342 -4.638 1.00 96.12 90 LEU A O 1
ATOM 725 N N . TYR A 1 91 ? 4.050 -4.997 -5.097 1.00 97.19 91 TYR A N 1
ATOM 726 C CA . TYR A 1 91 ? 4.564 -5.748 -6.238 1.00 97.19 91 TYR A CA 1
ATOM 727 C C . TYR A 1 91 ? 5.884 -6.422 -5.887 1.00 97.19 91 TYR A C 1
ATOM 729 O O . TYR A 1 91 ? 6.919 -5.770 -5.738 1.00 97.19 91 TYR A O 1
ATOM 737 N N . TRP A 1 92 ? 5.864 -7.750 -5.842 1.00 97.00 92 TRP A N 1
ATOM 738 C CA . TRP A 1 92 ? 7.073 -8.559 -5.758 1.00 97.00 92 TRP A CA 1
ATOM 739 C C . TRP A 1 92 ? 7.513 -9.000 -7.161 1.00 97.00 92 TRP A C 1
ATOM 741 O O . TRP A 1 92 ? 6.947 -9.924 -7.754 1.00 97.00 92 TRP A O 1
ATOM 751 N N . LEU A 1 93 ? 8.533 -8.339 -7.709 1.00 96.88 93 LEU A N 1
ATOM 752 C CA . LEU A 1 93 ? 9.056 -8.637 -9.037 1.00 96.88 93 LEU A CA 1
ATOM 753 C C . LEU A 1 93 ? 9.992 -9.850 -8.983 1.00 96.88 93 LEU A C 1
ATOM 755 O O . LEU A 1 93 ? 11.068 -9.813 -8.388 1.00 96.88 93 LEU A O 1
ATOM 759 N N . THR A 1 94 ? 9.589 -10.930 -9.652 1.00 94.56 94 THR A N 1
ATOM 760 C CA . THR A 1 94 ? 10.373 -12.175 -9.721 1.00 94.56 94 THR A CA 1
ATOM 761 C C . THR A 1 94 ? 11.359 -12.200 -10.885 1.00 94.56 94 THR A C 1
ATOM 763 O O . THR A 1 94 ? 12.445 -12.758 -10.762 1.00 94.56 94 THR A O 1
ATOM 766 N N . SER A 1 95 ? 10.975 -11.630 -12.028 1.00 94.00 95 SER A N 1
ATOM 767 C CA . SER A 1 95 ? 11.790 -11.547 -13.241 1.00 94.00 95 SER A CA 1
ATOM 768 C C . SER A 1 95 ? 11.197 -10.518 -14.202 1.00 94.00 95 SER A C 1
ATOM 770 O O . SER A 1 95 ? 10.016 -10.189 -14.105 1.00 94.00 95 SER A O 1
ATOM 772 N N . GLY A 1 96 ? 12.008 -10.033 -15.137 1.00 93.31 96 GLY A N 1
ATOM 773 C CA . GLY A 1 96 ? 11.577 -9.144 -16.209 1.00 93.31 96 GLY A CA 1
ATOM 774 C C 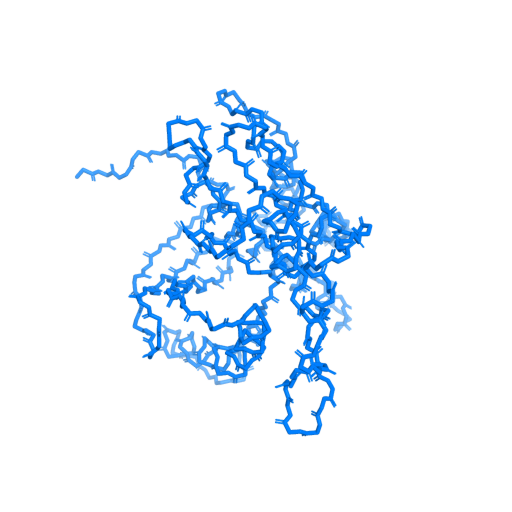. GLY A 1 96 ? 12.640 -9.062 -17.305 1.00 93.31 96 GLY A C 1
ATOM 775 O O . GLY A 1 96 ? 13.769 -9.509 -17.086 1.00 93.31 96 GLY A O 1
ATOM 776 N N . PRO A 1 97 ? 12.304 -8.509 -18.480 1.00 94.88 97 PRO A N 1
ATOM 777 C CA . PRO A 1 97 ? 13.237 -8.391 -19.601 1.00 94.88 97 PRO A CA 1
ATOM 778 C C . PRO A 1 97 ? 14.269 -7.264 -19.418 1.00 94.88 97 PRO A C 1
ATOM 780 O O . PRO A 1 97 ? 15.168 -7.116 -20.242 1.00 94.88 97 PRO A O 1
ATOM 783 N N . TRP A 1 98 ? 14.136 -6.449 -18.367 1.00 95.25 98 TRP A N 1
ATOM 784 C CA . TRP A 1 98 ? 14.946 -5.253 -18.146 1.00 95.25 98 TRP A CA 1
ATOM 785 C C . TRP A 1 98 ? 16.252 -5.542 -17.403 1.00 95.25 98 TRP A C 1
ATOM 787 O O . TRP A 1 98 ? 16.322 -6.409 -16.531 1.00 95.25 98 TRP A O 1
ATOM 797 N N . SER A 1 99 ? 17.268 -4.730 -17.687 1.00 92.25 99 SER A N 1
ATOM 798 C CA . SER A 1 99 ? 18.570 -4.745 -17.015 1.00 92.25 99 SER A CA 1
ATOM 799 C C . SER A 1 99 ? 19.078 -3.323 -16.786 1.00 92.25 99 SER A C 1
ATOM 801 O O . SER A 1 99 ? 18.723 -2.425 -17.548 1.00 92.25 99 SER A O 1
ATOM 803 N N . GLY A 1 100 ? 19.945 -3.124 -15.789 1.00 92.25 100 GLY A N 1
ATOM 804 C CA . GLY A 1 100 ? 20.526 -1.807 -15.491 1.00 92.25 100 GLY A CA 1
ATOM 805 C C . GLY A 1 100 ? 19.451 -0.759 -15.192 1.00 92.25 100 GLY A C 1
ATOM 806 O O . GLY A 1 100 ? 18.459 -1.068 -14.535 1.00 92.25 100 GLY A O 1
ATOM 807 N N . ASP A 1 101 ? 19.611 0.446 -15.732 1.00 95.06 101 ASP A N 1
ATOM 808 C CA . ASP A 1 101 ? 18.716 1.584 -15.472 1.00 95.06 101 ASP A CA 1
ATOM 809 C C . ASP A 1 101 ? 17.256 1.322 -15.888 1.00 95.06 101 ASP A C 1
ATOM 811 O O . ASP A 1 101 ? 16.322 1.828 -15.262 1.00 95.06 101 ASP A O 1
ATOM 815 N N . ALA A 1 102 ? 17.031 0.475 -16.899 1.00 96.19 102 ALA A N 1
ATOM 816 C CA . ALA A 1 102 ? 15.685 0.071 -17.303 1.00 96.19 102 ALA A CA 1
ATOM 817 C C . ALA A 1 102 ? 14.997 -0.790 -16.228 1.00 96.19 102 ALA A C 1
ATOM 819 O O . ALA A 1 102 ? 13.782 -0.712 -16.063 1.00 96.19 102 ALA A O 1
ATOM 820 N N . HIS A 1 103 ? 15.759 -1.588 -15.469 1.00 96.56 103 HIS A N 1
ATOM 821 C CA . HIS A 1 103 ? 15.226 -2.355 -14.341 1.00 96.56 103 HIS A CA 1
ATOM 822 C C . HIS A 1 103 ? 14.811 -1.427 -13.194 1.00 96.56 103 HIS A C 1
ATOM 824 O O . HIS A 1 103 ? 13.712 -1.566 -12.663 1.00 96.56 103 HIS A O 1
ATOM 830 N N . ASP A 1 104 ? 15.648 -0.443 -12.853 1.00 96.62 104 ASP A N 1
ATOM 831 C CA . ASP A 1 104 ? 15.302 0.583 -11.862 1.00 96.62 104 ASP A CA 1
ATOM 832 C C . ASP A 1 104 ? 14.053 1.370 -12.272 1.00 96.62 104 ASP A C 1
ATOM 834 O O . ASP A 1 104 ? 13.127 1.544 -11.478 1.00 96.62 104 ASP A O 1
ATOM 838 N N . THR A 1 105 ? 13.996 1.781 -13.537 1.00 97.75 105 THR A N 1
ATOM 839 C CA . THR A 1 105 ? 12.851 2.492 -14.109 1.00 97.75 105 THR A CA 1
ATOM 840 C C . THR A 1 105 ? 11.578 1.651 -14.048 1.00 97.75 105 THR A C 1
ATOM 842 O O . THR A 1 105 ? 10.537 2.154 -13.633 1.00 97.75 105 THR A O 1
ATOM 845 N N . ALA A 1 106 ? 11.652 0.357 -14.370 1.00 97.62 106 ALA A N 1
ATOM 846 C CA . ALA A 1 106 ? 10.508 -0.545 -14.287 1.00 97.62 106 ALA A CA 1
ATOM 847 C C . ALA A 1 106 ? 9.918 -0.618 -12.868 1.00 97.62 106 ALA A C 1
ATOM 849 O O . ALA A 1 106 ? 8.700 -0.535 -12.712 1.00 97.62 106 ALA A O 1
ATOM 850 N N . LEU A 1 107 ? 10.747 -0.708 -11.817 1.00 97.69 107 LEU A N 1
ATOM 851 C CA . LEU A 1 107 ? 10.225 -0.707 -10.445 1.00 97.69 107 LEU A CA 1
ATOM 852 C C . LEU A 1 107 ? 9.639 0.650 -10.032 1.00 97.69 107 LEU A C 1
ATOM 854 O O . LEU A 1 107 ? 8.647 0.678 -9.306 1.00 97.69 107 LEU A O 1
ATOM 858 N N . ARG A 1 108 ? 10.192 1.768 -10.513 1.00 97.69 108 ARG A N 1
ATOM 859 C CA . ARG A 1 108 ? 9.605 3.100 -10.282 1.00 97.69 108 ARG A CA 1
ATOM 860 C C . ARG A 1 108 ? 8.234 3.239 -10.947 1.00 97.69 108 ARG A C 1
ATOM 862 O O . ARG A 1 108 ? 7.301 3.767 -10.342 1.00 97.69 108 ARG A O 1
ATOM 869 N N . LEU A 1 109 ? 8.081 2.707 -12.160 1.00 97.00 109 LEU A N 1
ATOM 870 C CA . LEU A 1 109 ? 6.788 2.642 -12.846 1.00 97.00 109 LEU A CA 1
ATOM 871 C C . LEU A 1 109 ? 5.794 1.741 -12.095 1.00 97.00 109 LEU A C 1
ATOM 873 O O . LEU A 1 109 ? 4.635 2.119 -11.947 1.00 97.00 109 LEU A O 1
ATOM 877 N N . LEU A 1 110 ? 6.241 0.605 -11.543 1.00 96.69 110 LEU A N 1
ATOM 878 C CA . LEU A 1 110 ? 5.410 -0.254 -10.685 1.00 96.69 110 LEU A CA 1
ATOM 879 C C . LEU A 1 110 ? 4.954 0.450 -9.397 1.00 96.69 110 LEU A C 1
ATOM 881 O O . LEU A 1 110 ? 3.838 0.209 -8.945 1.00 96.69 110 LEU A O 1
ATOM 885 N N . SER A 1 111 ? 5.760 1.339 -8.807 1.00 96.38 111 SER A N 1
ATOM 886 C CA . SER A 1 111 ? 5.323 2.144 -7.652 1.00 96.38 111 SER A CA 1
ATOM 887 C C . SER A 1 111 ? 4.333 3.264 -8.017 1.00 96.38 111 SER A C 1
ATOM 889 O O . SER A 1 111 ? 3.548 3.704 -7.170 1.00 96.38 111 SER A O 1
ATOM 891 N N . THR A 1 112 ? 4.299 3.673 -9.291 1.00 94.31 112 THR A N 1
ATOM 892 C CA . THR A 1 112 ? 3.450 4.773 -9.787 1.00 94.31 112 THR A CA 1
ATOM 893 C C . THR A 1 112 ? 2.716 4.404 -11.088 1.00 94.31 112 THR A C 1
ATOM 895 O O . THR A 1 112 ? 2.836 5.106 -12.091 1.00 94.31 112 THR A O 1
ATOM 898 N N . PRO A 1 113 ? 1.901 3.331 -11.108 1.00 92.50 113 PRO A N 1
ATOM 899 C CA . PRO A 1 113 ? 1.232 2.822 -12.313 1.00 92.50 113 PRO A CA 1
ATOM 900 C C . PRO A 1 113 ? 0.316 3.837 -13.010 1.00 92.50 113 PRO A C 1
ATOM 902 O O . PRO A 1 113 ? 0.021 3.688 -14.193 1.00 92.50 113 PRO A O 1
ATOM 905 N N . SER A 1 114 ? -0.136 4.884 -12.313 1.00 92.62 114 SER A N 1
ATOM 906 C CA . SER A 1 114 ? -0.986 5.927 -12.897 1.00 92.62 114 SER A CA 1
ATOM 907 C C . SER A 1 114 ? -0.341 6.670 -14.067 1.00 92.62 114 SER A C 1
ATOM 909 O O . SER A 1 114 ? -1.067 7.233 -14.875 1.00 92.62 114 SER A O 1
ATOM 911 N N . VAL A 1 115 ? 0.993 6.683 -14.183 1.00 94.44 115 VAL A N 1
ATOM 912 C CA . VAL A 1 115 ? 1.680 7.351 -15.308 1.00 94.44 115 VAL A CA 1
ATOM 913 C C . VAL A 1 115 ? 1.591 6.582 -16.625 1.00 94.44 115 VAL A C 1
ATOM 915 O O . VAL A 1 115 ? 2.019 7.093 -17.654 1.00 94.44 115 VAL A O 1
ATOM 918 N N . LEU A 1 116 ? 1.041 5.366 -16.600 1.00 95.62 116 LEU A N 1
ATOM 919 C CA . LEU A 1 116 ? 0.819 4.525 -17.778 1.00 95.62 116 LEU A CA 1
ATOM 920 C C . LEU A 1 116 ? -0.665 4.461 -18.183 1.00 95.62 116 LEU A C 1
ATOM 922 O O . LEU A 1 116 ? -0.993 3.933 -19.246 1.00 95.62 116 LEU A O 1
ATOM 926 N N . VAL A 1 117 ? -1.572 4.992 -17.353 1.00 95.88 117 VAL A N 1
ATOM 927 C CA . VAL A 1 117 ? -3.017 4.743 -17.453 1.00 95.88 117 VAL A CA 1
ATOM 928 C C . VAL A 1 117 ? -3.814 6.043 -17.471 1.00 95.88 117 VAL A C 1
ATOM 930 O O . VAL A 1 117 ? -3.736 6.854 -16.548 1.00 95.88 117 VAL A O 1
ATOM 933 N N . ASP A 1 118 ? -4.665 6.192 -18.482 1.00 94.56 118 ASP A N 1
ATOM 934 C CA . ASP A 1 118 ? -5.768 7.139 -18.468 1.00 94.56 118 ASP A CA 1
ATOM 935 C C . ASP A 1 118 ? -6.899 6.564 -17.611 1.00 94.56 118 ASP A C 1
ATOM 937 O O . ASP A 1 118 ? -7.632 5.654 -18.006 1.00 94.56 118 ASP A O 1
ATOM 941 N N . ARG A 1 119 ? -7.016 7.090 -16.390 1.00 90.94 119 ARG A N 1
ATOM 942 C CA . ARG A 1 119 ? -8.061 6.700 -15.434 1.00 90.94 119 ARG A CA 1
ATOM 943 C C . ARG A 1 119 ? -9.429 7.294 -15.778 1.00 90.94 119 ARG A C 1
ATOM 945 O O . ARG A 1 119 ? -10.424 6.809 -15.252 1.00 90.94 119 ARG A O 1
ATOM 952 N N . GLY A 1 120 ? -9.464 8.361 -16.579 1.00 89.31 120 GLY A N 1
ATOM 953 C CA . GLY A 1 120 ? -10.671 9.112 -16.926 1.00 89.31 120 GLY A CA 1
ATOM 954 C C . GLY A 1 120 ? -11.258 8.737 -18.284 1.00 89.31 120 GLY A C 1
ATOM 955 O O . GLY A 1 120 ? -12.208 9.384 -18.725 1.00 89.31 120 GLY A O 1
ATOM 956 N N . ALA A 1 121 ? -10.699 7.723 -18.947 1.00 92.06 121 ALA A N 1
ATOM 957 C CA . ALA A 1 121 ? -11.183 7.259 -20.235 1.00 92.06 121 ALA A CA 1
ATOM 958 C C . ALA A 1 121 ? -12.672 6.831 -20.153 1.00 92.06 121 ALA A C 1
ATOM 960 O O . ALA A 1 121 ? -13.077 6.214 -19.161 1.00 92.06 121 ALA A O 1
ATOM 961 N N . PRO A 1 122 ? -13.501 7.138 -21.178 1.00 89.81 122 PRO A N 1
ATOM 962 C CA . PRO A 1 122 ? -14.957 6.942 -21.121 1.00 89.81 122 PRO A CA 1
ATOM 963 C C . PRO A 1 122 ? -15.410 5.509 -20.815 1.00 89.81 122 PRO A C 1
ATOM 965 O O . PRO A 1 122 ? -16.403 5.319 -20.119 1.00 89.81 122 PRO A O 1
ATOM 968 N N . ASP A 1 123 ? -14.660 4.515 -21.296 1.00 89.44 123 ASP A N 1
ATOM 969 C CA . ASP A 1 123 ? -14.959 3.085 -21.130 1.00 89.44 123 ASP A CA 1
ATOM 970 C C . ASP A 1 123 ? -14.216 2.455 -19.933 1.00 89.44 123 ASP A C 1
ATOM 972 O O . ASP A 1 123 ? -14.075 1.234 -19.828 1.00 89.44 123 ASP A O 1
ATOM 976 N N . GLY A 1 124 ? -13.718 3.295 -19.021 1.00 90.75 124 GLY A N 1
ATOM 977 C CA . GLY A 1 124 ? -12.899 2.903 -17.881 1.00 90.75 124 GLY A CA 1
ATOM 978 C C . GLY A 1 124 ? -11.395 2.920 -18.179 1.00 90.75 124 GLY A C 1
ATOM 979 O O . GLY A 1 124 ? -10.974 3.328 -19.260 1.00 90.75 124 GLY A O 1
ATOM 980 N N . PRO A 1 125 ? -10.561 2.477 -17.219 1.00 94.00 125 PRO A N 1
ATOM 981 C CA . PRO A 1 125 ? -9.107 2.595 -17.294 1.00 94.00 125 PRO A CA 1
ATOM 982 C C . PRO A 1 125 ? -8.519 2.042 -18.598 1.00 94.00 125 PRO A C 1
ATOM 984 O O . PRO A 1 125 ? -8.732 0.871 -18.953 1.00 94.00 125 PRO A O 1
ATOM 987 N N . ALA A 1 126 ? -7.751 2.888 -19.284 1.00 95.31 126 ALA A N 1
ATOM 988 C CA . ALA A 1 126 ? -7.141 2.593 -20.575 1.00 95.31 126 ALA A CA 1
ATOM 989 C C . ALA A 1 126 ? -5.660 3.013 -20.613 1.00 95.31 126 ALA A C 1
ATOM 991 O O . ALA A 1 126 ? -5.248 3.885 -19.853 1.00 95.31 126 ALA A O 1
ATOM 992 N N . PRO A 1 127 ? -4.831 2.416 -21.484 1.00 96.12 127 PRO A N 1
ATOM 993 C CA . PRO A 1 127 ? -3.461 2.881 -21.704 1.00 96.12 127 PRO A CA 1
ATOM 994 C C . PRO A 1 127 ? -3.405 4.345 -22.174 1.00 96.12 127 PRO A C 1
ATOM 996 O O . PRO A 1 127 ? -4.187 4.730 -23.041 1.00 96.12 127 PRO A O 1
ATOM 999 N N . LEU A 1 128 ? -2.434 5.134 -21.693 1.00 91.81 128 LEU A N 1
ATOM 1000 C CA . LEU A 1 128 ? -2.195 6.507 -22.195 1.00 91.81 128 LEU A CA 1
ATOM 1001 C C . LEU A 1 128 ? -1.689 6.544 -23.651 1.00 91.81 128 LEU A C 1
ATOM 1003 O O . LEU A 1 128 ? -1.807 7.565 -24.326 1.00 91.81 128 LEU A O 1
ATOM 1007 N N . GLY A 1 129 ? -1.124 5.438 -24.144 1.00 85.25 129 GLY A N 1
ATOM 1008 C CA . GLY A 1 129 ? -0.667 5.279 -25.525 1.00 85.25 129 GLY A CA 1
ATOM 1009 C C . GLY A 1 129 ? 0.448 4.239 -25.653 1.00 85.25 129 GLY A C 1
ATOM 1010 O O . GLY A 1 129 ? 1.230 4.046 -24.726 1.00 85.25 129 GLY A O 1
ATOM 1011 N N . GLY A 1 130 ? 0.543 3.584 -26.816 1.00 76.06 130 GLY A N 1
ATOM 1012 C CA . GLY A 1 130 ? 1.424 2.420 -27.017 1.00 76.06 130 GLY A CA 1
ATOM 1013 C C . GLY A 1 130 ? 2.928 2.678 -26.855 1.00 76.06 130 GLY A C 1
ATOM 1014 O O . GLY A 1 130 ? 3.663 1.741 -26.582 1.00 76.06 130 GLY A O 1
ATOM 1015 N N . ALA A 1 131 ? 3.387 3.929 -26.972 1.00 90.88 131 ALA A N 1
ATOM 1016 C CA . ALA A 1 131 ? 4.807 4.284 -26.869 1.00 90.88 131 ALA A CA 1
ATOM 1017 C C . ALA A 1 131 ? 5.212 4.889 -25.509 1.00 90.88 131 ALA A C 1
ATOM 1019 O O . ALA A 1 131 ? 6.390 5.173 -25.299 1.00 90.88 131 ALA A O 1
ATOM 1020 N N . VAL A 1 132 ? 4.263 5.126 -24.589 1.00 96.12 132 VAL A N 1
ATOM 1021 C CA . VAL A 1 132 ? 4.553 5.815 -23.315 1.00 96.12 132 VAL A CA 1
ATOM 1022 C C . VAL A 1 132 ? 5.491 4.980 -22.448 1.00 96.12 132 VAL A C 1
ATOM 1024 O O . VAL A 1 132 ? 6.513 5.483 -21.991 1.00 96.12 132 VAL A O 1
ATOM 1027 N N . GLU A 1 133 ? 5.181 3.697 -22.264 1.00 96.38 133 GLU A N 1
ATOM 1028 C CA . GLU A 1 133 ? 6.022 2.790 -21.482 1.00 96.38 133 GLU A CA 1
ATOM 1029 C C . GLU A 1 133 ? 7.423 2.645 -22.079 1.00 96.38 133 GLU A C 1
ATOM 1031 O O . GLU A 1 133 ? 8.409 2.790 -21.359 1.00 96.38 133 GLU A O 1
ATOM 1036 N N . GLU A 1 134 ? 7.518 2.411 -23.390 1.00 95.62 134 GLU A N 1
ATOM 1037 C CA . GLU A 1 134 ? 8.801 2.280 -24.089 1.00 95.62 134 GLU A CA 1
ATOM 1038 C C . GLU A 1 134 ? 9.651 3.545 -23.937 1.00 95.62 134 GLU A C 1
ATOM 1040 O O . GLU A 1 134 ? 10.840 3.459 -23.627 1.00 95.62 134 GLU A O 1
ATOM 1045 N N . SER A 1 135 ? 9.034 4.722 -24.091 1.00 96.69 135 SER A N 1
ATOM 1046 C CA . SER A 1 135 ? 9.710 6.002 -23.898 1.00 96.69 135 SER A CA 1
ATOM 1047 C C . SER A 1 135 ? 10.230 6.143 -22.472 1.00 96.69 135 SER A C 1
ATOM 1049 O O . SER A 1 135 ? 11.396 6.479 -22.298 1.00 96.69 135 SER A O 1
ATOM 1051 N N . LEU A 1 136 ? 9.402 5.875 -21.457 1.00 96.81 136 LEU A N 1
ATOM 1052 C CA . LEU A 1 136 ? 9.800 6.009 -20.054 1.00 96.81 136 LEU A CA 1
ATOM 1053 C C . LEU A 1 136 ? 10.919 5.031 -19.691 1.00 96.81 136 LEU A C 1
ATOM 1055 O O . LEU A 1 136 ? 11.886 5.434 -19.054 1.00 96.81 136 LEU A O 1
ATOM 1059 N N . LEU A 1 137 ? 10.837 3.777 -20.144 1.00 96.56 137 LEU A N 1
ATOM 1060 C CA . LEU A 1 137 ? 11.897 2.784 -19.950 1.00 96.56 137 LEU A CA 1
ATOM 1061 C C . LEU A 1 137 ? 13.215 3.196 -20.622 1.00 96.56 137 LEU A C 1
ATOM 1063 O O . LEU A 1 137 ? 14.281 2.910 -20.080 1.00 96.56 137 LEU A O 1
ATOM 1067 N N . ALA A 1 138 ? 13.152 3.860 -21.781 1.00 95.94 138 ALA A N 1
ATOM 1068 C CA . ALA A 1 138 ? 14.332 4.299 -22.522 1.00 95.94 138 ALA A CA 1
ATOM 1069 C C . ALA A 1 138 ? 14.967 5.578 -21.954 1.00 95.94 138 ALA A C 1
ATOM 1071 O O . ALA A 1 138 ? 16.192 5.695 -21.936 1.00 95.94 138 ALA A O 1
ATOM 1072 N N . THR A 1 139 ? 14.160 6.545 -21.510 1.00 96.06 139 THR A N 1
ATOM 1073 C CA . THR A 1 139 ? 14.648 7.843 -21.008 1.00 96.06 139 THR A CA 1
ATOM 1074 C C . THR A 1 139 ? 14.862 7.871 -19.499 1.00 96.06 139 THR A C 1
ATOM 1076 O O . THR A 1 139 ? 15.452 8.820 -18.986 1.00 96.06 139 THR A O 1
ATOM 1079 N N . GLY A 1 140 ? 14.371 6.856 -18.790 1.00 96.00 140 GLY A N 1
ATOM 1080 C CA . GLY A 1 140 ? 14.235 6.864 -17.342 1.00 96.00 140 GLY A CA 1
ATOM 1081 C C . GLY A 1 140 ? 12.966 7.586 -16.888 1.00 96.00 140 GLY A C 1
ATOM 1082 O O . GLY A 1 140 ? 12.389 8.412 -17.601 1.00 96.00 140 GLY A O 1
ATOM 1083 N N . PHE A 1 141 ? 12.543 7.269 -15.667 1.00 95.75 141 PHE A N 1
ATOM 1084 C CA . PHE A 1 141 ? 11.412 7.898 -14.995 1.00 95.75 141 PHE A CA 1
ATOM 1085 C C . PHE A 1 141 ? 11.799 8.224 -13.555 1.00 95.75 141 PHE A C 1
ATOM 1087 O O . PHE A 1 141 ? 12.206 7.339 -12.803 1.00 95.75 141 PHE A O 1
ATOM 1094 N N . ASP A 1 142 ? 11.655 9.489 -13.175 1.00 92.75 142 ASP A N 1
ATOM 1095 C CA . ASP A 1 142 ? 11.852 9.959 -11.809 1.00 92.75 142 ASP A CA 1
ATOM 1096 C C . ASP A 1 142 ? 10.653 10.810 -11.394 1.00 92.75 142 ASP A C 1
ATOM 1098 O O . ASP A 1 142 ? 10.083 11.543 -12.205 1.00 92.75 142 ASP A O 1
ATOM 1102 N N . HIS A 1 143 ? 10.243 10.679 -10.139 1.00 91.75 143 HIS A N 1
ATOM 1103 C CA . HIS A 1 143 ? 9.088 11.378 -9.596 1.00 91.75 143 HIS A CA 1
ATOM 1104 C C . HIS A 1 143 ? 9.366 11.698 -8.125 1.00 91.75 143 HIS A C 1
ATOM 1106 O O . HIS A 1 143 ? 9.795 10.798 -7.401 1.00 91.75 143 HIS A O 1
ATOM 1112 N N . PRO A 1 144 ? 9.119 12.938 -7.661 1.00 90.00 144 PRO A N 1
ATOM 1113 C CA . PRO A 1 144 ? 9.499 13.371 -6.313 1.00 90.00 144 PRO A CA 1
ATOM 1114 C C . PRO A 1 144 ? 8.851 12.535 -5.203 1.00 90.00 144 PRO A C 1
ATOM 1116 O O . PRO A 1 144 ? 9.458 12.325 -4.158 1.00 90.00 144 PRO A O 1
ATOM 1119 N N . ASP A 1 145 ? 7.656 12.004 -5.460 1.00 90.50 145 ASP A N 1
ATOM 1120 C CA . ASP A 1 145 ? 6.917 11.180 -4.497 1.00 90.50 145 ASP A CA 1
ATOM 1121 C C . ASP A 1 145 ? 7.327 9.694 -4.511 1.00 90.50 145 ASP A C 1
ATOM 1123 O O . ASP A 1 145 ? 6.660 8.867 -3.889 1.00 90.50 145 ASP A O 1
ATOM 1127 N N . ILE A 1 146 ? 8.388 9.328 -5.242 1.00 96.19 146 ILE A N 1
ATOM 1128 C CA . ILE A 1 146 ? 8.951 7.975 -5.227 1.00 96.19 146 ILE A CA 1
ATOM 1129 C C . ILE A 1 146 ? 10.193 7.954 -4.343 1.00 96.19 146 ILE A C 1
ATOM 1131 O O . ILE A 1 146 ? 11.182 8.637 -4.600 1.00 96.19 146 ILE A O 1
ATOM 1135 N N . VAL A 1 147 ? 10.172 7.089 -3.333 1.00 97.31 147 VAL A N 1
ATOM 1136 C CA . VAL A 1 147 ? 11.269 6.923 -2.380 1.00 97.31 147 VAL A CA 1
ATOM 1137 C C . VAL A 1 147 ? 11.900 5.548 -2.562 1.00 97.31 147 VAL A C 1
ATOM 1139 O O . VAL A 1 147 ? 11.230 4.519 -2.471 1.00 97.31 147 VAL A O 1
ATOM 1142 N N . SER A 1 148 ? 13.210 5.524 -2.812 1.00 97.00 148 SER A N 1
ATOM 1143 C CA . SER A 1 148 ? 13.980 4.279 -2.841 1.00 97.00 148 SER A CA 1
ATOM 1144 C C . SER A 1 148 ? 14.231 3.764 -1.428 1.00 97.00 148 SER A C 1
ATOM 1146 O O . SER A 1 148 ? 14.624 4.522 -0.544 1.00 97.00 148 SER A O 1
ATOM 1148 N N . PHE A 1 149 ? 14.070 2.459 -1.244 1.00 96.94 149 PHE A N 1
ATOM 1149 C CA . PHE A 1 149 ? 14.491 1.740 -0.037 1.00 96.94 149 PHE A CA 1
ATOM 1150 C C . PHE A 1 149 ? 15.295 0.473 -0.370 1.00 96.94 149 PHE A C 1
ATOM 1152 O O . PHE A 1 149 ? 15.511 -0.402 0.473 1.00 96.94 149 PHE A O 1
ATOM 1159 N N . GLY A 1 150 ? 15.734 0.353 -1.628 1.00 95.44 150 GLY A N 1
ATOM 1160 C CA . GLY A 1 150 ? 16.606 -0.723 -2.077 1.00 95.44 150 GLY A CA 1
ATOM 1161 C C . GLY A 1 150 ? 17.999 -0.628 -1.455 1.00 95.44 150 GLY A C 1
ATOM 1162 O O . GLY A 1 150 ? 18.502 0.454 -1.156 1.00 95.44 150 GLY A O 1
ATOM 1163 N N . VAL A 1 151 ? 18.654 -1.777 -1.297 1.00 95.19 151 VAL A N 1
ATOM 1164 C CA . VAL A 1 151 ? 20.036 -1.851 -0.811 1.00 95.19 151 VAL A CA 1
ATOM 1165 C C . VAL A 1 151 ? 20.913 -2.386 -1.934 1.00 95.19 151 VAL A C 1
ATOM 1167 O O . VAL A 1 151 ? 20.684 -3.480 -2.453 1.00 95.19 151 VAL A O 1
ATOM 1170 N N . ARG A 1 152 ? 21.943 -1.619 -2.312 1.00 92.38 152 ARG A N 1
ATOM 1171 C CA . ARG A 1 152 ? 22.832 -1.950 -3.435 1.00 92.38 152 ARG A CA 1
ATOM 1172 C C . ARG A 1 152 ? 23.395 -3.370 -3.306 1.00 92.38 152 ARG A C 1
ATOM 1174 O O . ARG A 1 152 ? 24.026 -3.711 -2.310 1.00 92.38 152 ARG A O 1
ATOM 1181 N N . GLY A 1 153 ? 23.193 -4.185 -4.343 1.00 91.00 153 GLY A N 1
ATOM 1182 C CA . GLY A 1 153 ? 23.648 -5.581 -4.384 1.00 91.00 153 GLY A CA 1
ATOM 1183 C C . GLY A 1 153 ? 22.829 -6.556 -3.526 1.00 91.00 153 GLY A C 1
ATOM 1184 O O . GLY A 1 153 ? 23.216 -7.718 -3.402 1.00 91.00 153 GLY A O 1
ATOM 1185 N N . VAL A 1 154 ? 21.723 -6.101 -2.932 1.00 95.06 154 VAL A N 1
ATOM 1186 C CA . VAL A 1 154 ? 20.795 -6.910 -2.129 1.00 95.06 154 VAL A CA 1
ATOM 1187 C C . VAL A 1 154 ? 19.393 -6.870 -2.725 1.00 95.06 154 VAL A C 1
ATOM 1189 O O . VAL A 1 154 ? 18.795 -7.923 -2.920 1.00 95.06 154 VAL A O 1
ATOM 1192 N N . SER A 1 155 ? 18.873 -5.687 -3.051 1.00 96.56 155 SER A N 1
ATOM 1193 C CA . SER A 1 155 ? 17.555 -5.519 -3.667 1.00 96.56 155 SER A CA 1
ATOM 1194 C C . SER A 1 155 ? 17.443 -4.193 -4.416 1.00 96.56 155 SER A C 1
ATOM 1196 O O . SER A 1 155 ? 18.147 -3.232 -4.104 1.00 96.56 155 SER A O 1
ATOM 1198 N N . THR A 1 156 ? 16.496 -4.127 -5.344 1.00 97.31 156 THR A N 1
ATOM 1199 C CA . THR A 1 156 ? 15.981 -2.869 -5.894 1.00 97.31 156 THR A CA 1
ATOM 1200 C C . THR A 1 156 ? 14.571 -2.685 -5.358 1.00 97.31 156 THR A C 1
ATOM 1202 O O . THR A 1 156 ? 13.785 -3.631 -5.387 1.00 97.31 156 THR A O 1
ATOM 1205 N N . ALA A 1 157 ? 14.259 -1.516 -4.801 1.00 97.69 157 ALA A N 1
ATOM 1206 C CA . ALA A 1 157 ? 12.956 -1.301 -4.191 1.00 97.69 157 ALA A CA 1
ATOM 1207 C C . ALA A 1 157 ? 12.565 0.174 -4.123 1.00 97.69 157 ALA A C 1
ATOM 1209 O O . ALA A 1 157 ? 13.401 1.019 -3.796 1.00 97.69 157 ALA A O 1
ATOM 1210 N N . TYR A 1 158 ? 11.292 0.450 -4.400 1.00 98.06 158 TYR A N 1
ATOM 1211 C CA . TYR A 1 158 ? 10.724 1.793 -4.448 1.00 98.06 158 TYR A CA 1
ATOM 1212 C C . TYR A 1 158 ? 9.313 1.795 -3.863 1.00 98.06 158 TYR A C 1
ATOM 1214 O O . TYR A 1 158 ? 8.536 0.874 -4.107 1.00 98.06 158 TYR A O 1
ATOM 1222 N N . ALA A 1 159 ? 8.984 2.826 -3.094 1.00 97.50 159 ALA A N 1
ATOM 1223 C CA . ALA A 1 159 ? 7.630 3.100 -2.635 1.00 97.50 159 ALA A CA 1
ATOM 1224 C C . ALA A 1 159 ? 7.146 4.401 -3.276 1.00 97.50 159 ALA A C 1
ATOM 1226 O O . ALA A 1 159 ? 7.914 5.351 -3.404 1.00 97.50 159 ALA A O 1
ATOM 1227 N N . GLY A 1 160 ? 5.882 4.429 -3.672 1.00 95.50 160 GLY A N 1
ATOM 1228 C CA . GLY A 1 160 ? 5.166 5.609 -4.130 1.00 95.50 160 GLY A CA 1
ATOM 1229 C C . GLY A 1 160 ? 3.733 5.562 -3.614 1.00 95.50 160 GLY A C 1
ATOM 1230 O O . GLY A 1 160 ? 3.303 4.551 -3.055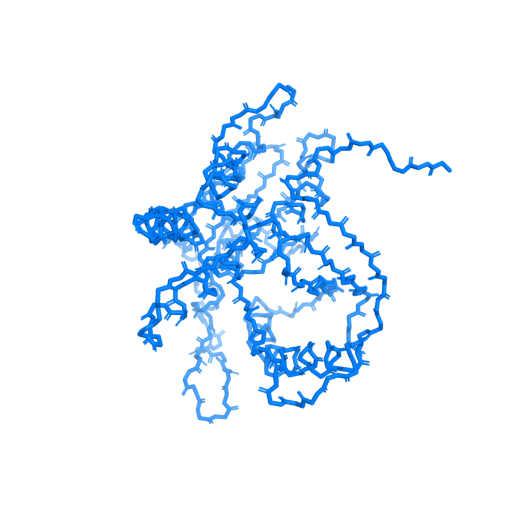 1.00 95.50 160 GLY A O 1
ATOM 1231 N N . TRP A 1 161 ? 2.975 6.640 -3.832 1.00 89.56 161 TRP A N 1
ATOM 1232 C CA . TRP A 1 161 ? 1.601 6.777 -3.323 1.00 89.56 161 TRP A CA 1
ATOM 1233 C C . TRP A 1 161 ? 0.724 5.546 -3.579 1.00 89.56 161 TRP A C 1
ATOM 1235 O O . TRP A 1 161 ? -0.031 5.104 -2.719 1.00 89.56 161 TRP A O 1
ATOM 1245 N N . SER A 1 162 ? 0.826 4.985 -4.782 1.00 86.94 162 SER A N 1
ATOM 1246 C CA . SER A 1 162 ? -0.070 3.932 -5.253 1.00 86.94 162 SER A CA 1
ATOM 1247 C C . SER A 1 162 ? 0.508 2.519 -5.173 1.00 86.94 162 SER A C 1
ATOM 1249 O O . SER A 1 162 ? -0.223 1.555 -5.422 1.00 86.94 162 SER A O 1
ATOM 1251 N N . GLY A 1 163 ? 1.796 2.368 -4.868 1.00 94.19 163 GLY A N 1
ATOM 1252 C CA . GLY A 1 163 ? 2.432 1.063 -4.927 1.00 94.19 163 GLY A CA 1
ATOM 1253 C C . GLY A 1 163 ? 3.830 0.996 -4.333 1.00 94.19 163 GLY A C 1
ATOM 1254 O O . GLY A 1 163 ? 4.584 1.965 -4.314 1.00 94.19 163 GLY A O 1
ATOM 1255 N N . VAL A 1 164 ? 4.177 -0.204 -3.890 1.00 97.44 164 VAL A N 1
ATOM 1256 C CA . VAL A 1 164 ? 5.483 -0.581 -3.360 1.00 97.44 164 VAL A CA 1
ATOM 1257 C C . VAL A 1 164 ? 6.030 -1.672 -4.263 1.00 97.44 164 VAL A C 1
ATOM 1259 O O . VAL A 1 164 ? 5.422 -2.727 -4.386 1.00 97.44 164 VAL A O 1
ATOM 1262 N N . ALA A 1 165 ? 7.159 -1.434 -4.917 1.00 97.88 165 ALA A N 1
ATOM 1263 C CA . ALA A 1 165 ? 7.797 -2.396 -5.805 1.00 97.88 165 ALA A CA 1
ATOM 1264 C C . ALA A 1 165 ? 9.079 -2.934 -5.171 1.00 97.88 165 ALA A C 1
ATOM 1266 O O . ALA A 1 165 ? 9.898 -2.163 -4.667 1.00 97.88 165 ALA A O 1
ATOM 1267 N N . TYR A 1 166 ? 9.275 -4.250 -5.228 1.00 98.12 166 TYR A N 1
ATOM 1268 C CA . TYR A 1 166 ? 10.430 -4.924 -4.645 1.00 98.12 166 TYR A CA 1
ATOM 1269 C C . TYR A 1 166 ? 10.974 -6.019 -5.564 1.00 98.12 166 TYR A C 1
ATOM 1271 O O . TYR A 1 166 ? 10.230 -6.892 -6.005 1.00 98.12 166 TYR A O 1
ATOM 1279 N N . ALA A 1 167 ? 12.284 -6.009 -5.806 1.00 97.38 167 ALA A N 1
ATOM 1280 C CA . ALA A 1 167 ? 13.017 -7.078 -6.478 1.00 97.38 167 ALA A CA 1
ATOM 1281 C C . ALA A 1 167 ? 14.207 -7.516 -5.612 1.00 97.38 167 ALA A C 1
ATOM 1283 O O . ALA A 1 167 ? 15.098 -6.718 -5.306 1.00 97.38 167 ALA A O 1
ATOM 1284 N N . SER A 1 168 ? 14.235 -8.793 -5.224 1.00 95.69 168 SER A N 1
ATOM 1285 C CA . SER A 1 168 ? 15.347 -9.387 -4.471 1.00 95.69 168 SER A CA 1
ATOM 1286 C C . SER A 1 168 ? 16.472 -9.829 -5.409 1.00 95.69 168 SER A C 1
ATOM 1288 O O . SER A 1 168 ? 16.243 -10.612 -6.330 1.00 95.69 168 SER A O 1
ATOM 1290 N N . HIS A 1 169 ? 17.703 -9.399 -5.119 1.00 93.06 169 HIS A N 1
ATOM 1291 C CA . HIS A 1 169 ? 18.923 -9.877 -5.787 1.00 93.06 169 HIS A CA 1
ATOM 1292 C C . HIS A 1 169 ? 19.693 -10.891 -4.931 1.00 93.06 169 HIS A C 1
ATOM 1294 O O . HIS A 1 169 ? 20.503 -11.658 -5.446 1.00 93.06 169 HIS A O 1
ATOM 1300 N N . SER A 1 170 ? 19.462 -10.905 -3.613 1.00 92.00 170 SER A N 1
ATOM 1301 C CA . SER A 1 170 ? 20.173 -11.759 -2.659 1.00 92.00 170 SER A CA 1
ATOM 1302 C C . SER A 1 170 ? 19.208 -12.344 -1.632 1.00 92.00 170 SER A C 1
ATOM 1304 O O . SER A 1 170 ? 18.918 -11.711 -0.625 1.00 92.00 170 SER A O 1
ATOM 1306 N N . ARG A 1 171 ? 18.763 -13.588 -1.852 1.00 85.38 171 ARG A N 1
ATOM 1307 C CA . ARG A 1 171 ? 17.740 -14.248 -1.015 1.00 85.38 171 ARG A CA 1
ATOM 1308 C C . ARG A 1 171 ? 18.039 -14.240 0.487 1.00 85.38 171 ARG A C 1
ATOM 1310 O O . ARG A 1 171 ? 17.117 -14.124 1.273 1.00 85.38 171 ARG A O 1
ATOM 1317 N N . GLU A 1 172 ? 19.307 -14.367 0.873 1.00 88.56 172 GLU A N 1
ATOM 1318 C CA . GLU A 1 172 ? 19.721 -14.430 2.284 1.00 88.56 172 GLU A CA 1
ATOM 1319 C C . GLU A 1 172 ? 19.794 -13.060 2.970 1.00 88.56 172 GLU A C 1
ATOM 1321 O O . GLU A 1 172 ? 19.823 -12.989 4.193 1.00 88.56 172 GLU A O 1
ATOM 1326 N N . ARG A 1 173 ? 19.888 -11.974 2.192 1.00 91.12 173 ARG A N 1
ATOM 1327 C CA . ARG A 1 173 ? 20.101 -10.612 2.711 1.00 91.12 173 ARG A CA 1
ATOM 1328 C C . ARG A 1 173 ? 18.930 -9.675 2.446 1.00 91.12 173 ARG A C 1
ATOM 1330 O O . ARG A 1 173 ? 18.869 -8.619 3.061 1.00 91.12 173 ARG A O 1
ATOM 1337 N N . SER A 1 174 ? 18.071 -10.019 1.492 1.00 94.62 174 SER A N 1
ATOM 1338 C CA . SER A 1 174 ? 16.856 -9.283 1.161 1.00 94.62 174 SER A CA 1
ATOM 1339 C C . SER A 1 174 ? 15.799 -9.434 2.246 1.00 94.62 174 SER A C 1
ATOM 1341 O O . SER A 1 174 ? 15.789 -10.418 2.982 1.00 94.62 174 SER A O 1
ATOM 1343 N N . LEU A 1 175 ? 14.860 -8.492 2.250 1.00 94.12 175 LEU A N 1
ATOM 1344 C CA . LEU A 1 175 ? 13.582 -8.668 2.920 1.00 94.12 175 LEU A CA 1
ATOM 1345 C C . LEU A 1 175 ? 12.864 -9.88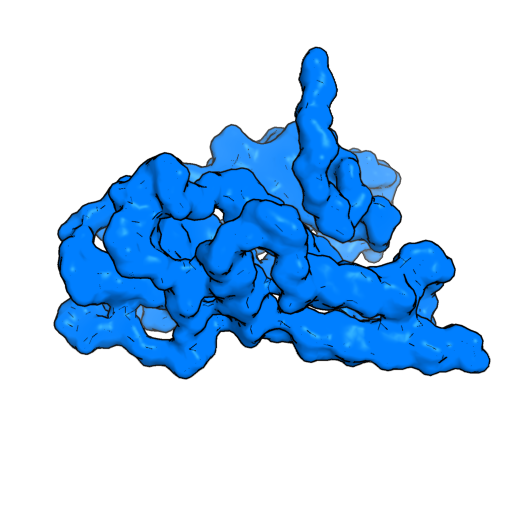9 2.349 1.00 94.12 175 LEU A C 1
ATOM 1347 O O . LEU A 1 175 ? 12.906 -10.165 1.144 1.00 94.12 175 LEU A O 1
ATOM 1351 N N . THR A 1 176 ? 12.177 -10.592 3.227 1.00 93.25 176 THR A N 1
ATOM 1352 C CA . THR A 1 176 ? 11.214 -11.627 2.886 1.00 93.25 176 THR A CA 1
ATOM 1353 C C . THR A 1 176 ? 9.902 -10.996 2.417 1.00 93.25 176 THR A C 1
ATOM 1355 O O . THR A 1 176 ? 9.600 -9.834 2.697 1.00 93.25 176 THR A O 1
ATOM 1358 N N . ILE A 1 177 ? 9.092 -11.781 1.703 1.00 92.12 177 ILE A N 1
ATOM 1359 C CA . ILE A 1 177 ? 7.735 -11.365 1.322 1.00 92.12 177 ILE A CA 1
ATOM 1360 C C . ILE A 1 177 ? 6.900 -11.080 2.577 1.00 92.12 177 ILE A C 1
ATOM 1362 O O . ILE A 1 177 ? 6.183 -10.085 2.610 1.00 92.12 177 ILE A O 1
ATOM 1366 N N . ASP A 1 178 ? 7.035 -11.903 3.618 1.00 91.69 178 ASP A N 1
ATOM 1367 C CA . ASP A 1 178 ? 6.262 -11.769 4.856 1.00 91.69 178 ASP A CA 1
ATOM 1368 C C . ASP A 1 178 ? 6.540 -10.439 5.573 1.00 91.69 178 ASP A C 1
ATOM 1370 O O . ASP A 1 178 ? 5.619 -9.824 6.109 1.00 91.69 178 ASP A O 1
ATOM 1374 N N . GLU A 1 179 ? 7.781 -9.948 5.540 1.00 92.31 179 GLU A N 1
ATOM 1375 C CA . GLU A 1 179 ? 8.153 -8.650 6.121 1.00 92.31 179 GLU A CA 1
ATOM 1376 C C . GLU A 1 179 ? 7.498 -7.476 5.370 1.00 92.31 179 GLU A C 1
ATOM 1378 O O . GLU A 1 179 ? 6.978 -6.550 6.001 1.00 92.31 179 GLU A O 1
ATOM 1383 N N . LEU A 1 180 ? 7.449 -7.533 4.033 1.00 93.69 180 LEU A N 1
ATOM 1384 C CA . LEU A 1 180 ? 6.760 -6.528 3.211 1.00 93.69 180 LEU A CA 1
ATOM 1385 C C . LEU A 1 180 ? 5.241 -6.573 3.423 1.00 93.69 180 LEU A C 1
ATOM 1387 O O . LEU A 1 180 ? 4.627 -5.533 3.658 1.00 93.69 180 LEU A O 1
ATOM 1391 N N . VAL A 1 181 ? 4.651 -7.771 3.391 1.00 93.69 181 VAL A N 1
ATOM 1392 C CA . VAL A 1 181 ? 3.208 -7.987 3.589 1.00 93.69 181 VAL A CA 1
ATOM 1393 C C . VAL A 1 181 ? 2.780 -7.536 4.985 1.00 93.69 181 VAL A C 1
ATOM 1395 O O . VAL A 1 181 ? 1.756 -6.877 5.134 1.00 93.69 181 VAL A O 1
ATOM 1398 N N . THR A 1 182 ? 3.573 -7.809 6.023 1.00 92.25 182 THR A N 1
ATOM 1399 C CA . THR A 1 182 ? 3.272 -7.352 7.392 1.00 92.25 182 THR A CA 1
ATOM 1400 C C . THR A 1 182 ? 3.204 -5.823 7.476 1.00 92.25 182 THR A C 1
ATOM 1402 O O . THR A 1 182 ? 2.304 -5.266 8.118 1.00 92.25 182 THR A O 1
ATOM 1405 N N . CYS A 1 183 ? 4.128 -5.128 6.802 1.00 92.12 183 CYS A N 1
ATOM 1406 C CA . CYS A 1 183 ? 4.105 -3.671 6.726 1.00 92.12 183 CYS A CA 1
ATOM 1407 C C . CYS A 1 183 ? 2.888 -3.167 5.935 1.00 92.12 183 CYS A C 1
ATOM 1409 O O . CYS A 1 183 ? 2.200 -2.262 6.406 1.00 92.12 183 CYS A O 1
ATOM 1411 N N . GLU A 1 184 ? 2.600 -3.761 4.772 1.00 93.12 184 GLU A N 1
ATOM 1412 C CA . GLU A 1 184 ? 1.439 -3.425 3.936 1.00 93.12 184 GLU A CA 1
ATOM 1413 C C . GLU A 1 184 ? 0.131 -3.562 4.719 1.00 93.12 184 GLU A C 1
ATOM 1415 O O . GLU A 1 184 ? -0.637 -2.605 4.803 1.00 93.12 184 GLU A O 1
ATOM 1420 N N . LEU A 1 185 ? -0.090 -4.713 5.358 1.00 94.31 185 LEU A N 1
ATOM 1421 C CA . LEU A 1 185 ? -1.286 -4.986 6.151 1.00 94.31 185 LEU A CA 1
ATOM 1422 C C . LEU A 1 185 ? -1.473 -3.967 7.272 1.00 94.31 185 LEU A C 1
ATOM 1424 O O . LEU A 1 185 ? -2.584 -3.481 7.484 1.00 94.31 185 LEU A O 1
ATOM 1428 N N . THR A 1 186 ? -0.396 -3.605 7.973 1.00 93.19 186 THR A N 1
ATOM 1429 C CA . THR A 1 186 ? -0.494 -2.621 9.056 1.00 93.19 186 THR A CA 1
ATOM 1430 C C . THR A 1 186 ? -0.807 -1.223 8.528 1.00 93.19 186 THR A C 1
ATOM 1432 O O . THR A 1 186 ? -1.622 -0.512 9.119 1.00 93.19 186 THR A O 1
ATOM 1435 N N . VAL A 1 187 ? -0.189 -0.822 7.415 1.00 93.38 187 VAL A N 1
ATOM 1436 C CA . VAL A 1 187 ? -0.440 0.480 6.782 1.00 93.38 187 VAL A CA 1
ATOM 1437 C C . VAL A 1 187 ? -1.884 0.566 6.292 1.00 93.38 187 VAL A C 1
ATOM 1439 O O . VAL A 1 187 ? -2.572 1.530 6.619 1.00 93.38 187 VAL A O 1
ATOM 1442 N N . GLN A 1 188 ? -2.371 -0.463 5.594 1.00 93.75 188 GLN A N 1
ATOM 1443 C CA . GLN A 1 188 ? -3.756 -0.555 5.121 1.00 93.75 188 GLN A CA 1
ATOM 1444 C C . GLN A 1 188 ? -4.750 -0.510 6.292 1.00 93.75 188 GLN A C 1
ATOM 1446 O O . GLN A 1 188 ? -5.717 0.253 6.260 1.00 93.75 188 GLN A O 1
ATOM 1451 N N . ALA A 1 189 ? -4.483 -1.261 7.367 1.00 95.00 189 ALA A N 1
ATOM 1452 C CA . ALA A 1 189 ? -5.356 -1.302 8.535 1.00 95.00 189 ALA A CA 1
ATOM 1453 C C . ALA A 1 189 ? -5.465 0.062 9.234 1.00 95.00 189 ALA A C 1
ATOM 1455 O O . ALA A 1 189 ? -6.563 0.533 9.533 1.00 95.00 189 ALA A O 1
ATOM 1456 N N . LEU A 1 190 ? -4.332 0.729 9.472 1.00 95.38 190 LEU A N 1
ATOM 1457 C CA . LEU A 1 190 ? -4.316 2.041 10.122 1.00 95.38 190 LEU A CA 1
ATOM 1458 C C . LEU A 1 190 ? -4.863 3.142 9.222 1.00 95.38 190 LEU A C 1
ATOM 1460 O O . LEU A 1 190 ? -5.479 4.086 9.719 1.00 95.38 190 LEU A O 1
ATOM 1464 N N . TRP A 1 191 ? -4.682 3.025 7.910 1.00 94.69 191 TRP A N 1
ATOM 1465 C CA . TRP A 1 191 ? -5.307 3.946 6.980 1.00 94.69 191 TRP A CA 1
ATOM 1466 C C . TRP A 1 191 ? -6.828 3.862 7.049 1.00 94.69 191 TRP A C 1
ATOM 1468 O O . TRP A 1 191 ? -7.476 4.874 7.296 1.00 94.69 191 TRP A O 1
ATOM 1478 N N . CYS A 1 192 ? -7.387 2.654 6.946 1.00 94.38 192 CYS A N 1
ATOM 1479 C CA . CYS A 1 192 ? -8.826 2.427 7.079 1.00 94.38 192 CYS A CA 1
ATOM 1480 C C . CYS A 1 192 ? -9.355 2.930 8.435 1.00 94.38 192 CYS A C 1
ATOM 1482 O O . CYS A 1 192 ? -10.355 3.645 8.495 1.00 94.38 192 CYS A O 1
ATOM 1484 N N . PHE A 1 193 ? -8.633 2.655 9.525 1.00 95.12 193 PHE A N 1
ATOM 1485 C CA . PHE A 1 193 ? -9.005 3.136 10.856 1.00 95.12 193 PHE A CA 1
ATOM 1486 C C . PHE A 1 193 ? -9.041 4.672 10.940 1.00 95.12 193 PHE A C 1
ATOM 1488 O O . PHE A 1 193 ? -10.017 5.261 11.401 1.00 95.12 193 PHE A O 1
ATOM 1495 N N . THR A 1 194 ? -7.971 5.344 10.502 1.00 95.44 194 THR A N 1
ATOM 1496 C CA . THR A 1 194 ? -7.885 6.816 10.548 1.00 95.44 194 THR A CA 1
ATOM 1497 C C . THR A 1 194 ? -8.884 7.481 9.610 1.00 95.44 194 THR A C 1
ATOM 1499 O O . THR A 1 194 ? -9.417 8.542 9.930 1.00 95.44 194 THR A O 1
ATOM 1502 N N . ARG A 1 195 ? -9.203 6.833 8.490 1.00 93.69 195 ARG A N 1
ATOM 1503 C CA . ARG A 1 195 ? -10.259 7.261 7.583 1.00 93.69 195 ARG A CA 1
ATOM 1504 C C . ARG A 1 195 ? -11.639 7.213 8.231 1.00 93.69 195 ARG A C 1
ATOM 1506 O O . ARG A 1 195 ? -12.397 8.157 8.037 1.00 93.69 195 ARG A O 1
ATOM 1513 N N . GLN A 1 196 ? -11.950 6.179 9.014 1.00 93.38 196 GLN A N 1
ATOM 1514 C CA . GLN A 1 196 ? -13.218 6.106 9.744 1.00 93.38 196 GLN A CA 1
ATOM 1515 C C . GLN A 1 196 ? -13.359 7.260 10.746 1.00 93.38 196 GLN A C 1
ATOM 1517 O O . GLN A 1 196 ? -14.412 7.886 10.817 1.00 93.38 196 GLN A O 1
ATOM 1522 N N . VAL A 1 197 ? -12.288 7.585 11.478 1.00 94.81 197 VAL A N 1
ATOM 1523 C CA . VAL A 1 197 ? -12.257 8.756 12.374 1.00 94.81 197 VAL A CA 1
ATOM 1524 C C . VAL A 1 197 ? -12.522 10.041 11.590 1.00 94.81 197 VAL A C 1
ATOM 1526 O O . VAL A 1 197 ? -13.336 10.861 11.999 1.00 94.81 197 VAL A O 1
ATOM 1529 N N . GLN A 1 198 ? -11.866 10.204 10.442 1.00 93.88 198 GLN A N 1
ATOM 1530 C CA . GLN A 1 198 ? -12.080 11.357 9.573 1.00 93.88 198 GLN A CA 1
ATOM 1531 C C . GLN A 1 198 ? -13.518 11.423 9.037 1.00 93.88 198 GLN A C 1
ATOM 1533 O O . GLN A 1 198 ? -14.095 12.503 9.004 1.00 93.88 198 GLN A O 1
ATOM 1538 N N . GLN A 1 199 ? -14.106 10.288 8.655 1.00 92.88 199 GLN A N 1
ATOM 1539 C CA . GLN A 1 199 ? -15.479 10.225 8.155 1.00 92.88 199 GLN A CA 1
ATOM 1540 C C . GLN A 1 199 ? -16.483 10.685 9.219 1.00 92.88 199 GLN A C 1
ATOM 1542 O O . GLN A 1 199 ? -17.362 11.474 8.902 1.00 92.88 199 GLN A O 1
ATOM 1547 N N . MET A 1 200 ? -16.312 10.282 10.486 1.00 93.69 200 MET A N 1
ATOM 1548 C CA . MET A 1 200 ? -17.157 10.773 11.588 1.00 93.69 200 MET A CA 1
ATOM 1549 C C . MET A 1 200 ? -17.141 12.308 11.674 1.00 93.69 200 MET A C 1
ATOM 1551 O O . MET A 1 200 ? -18.193 12.930 11.794 1.00 93.69 200 MET A O 1
ATOM 1555 N N . ILE A 1 201 ? -15.959 12.922 11.544 1.00 93.44 201 ILE A N 1
ATOM 1556 C CA . ILE A 1 201 ? -15.797 14.385 11.564 1.00 93.44 201 ILE A CA 1
ATOM 1557 C C . ILE A 1 201 ? -16.472 15.026 10.346 1.00 93.44 201 ILE A C 1
ATOM 1559 O O . ILE A 1 201 ? -17.171 16.029 10.481 1.00 93.44 201 ILE A O 1
ATOM 1563 N N . GLU A 1 202 ? -16.269 14.456 9.157 1.00 93.69 202 GLU A N 1
ATOM 1564 C CA . GLU A 1 202 ? -16.894 14.918 7.909 1.00 93.69 202 GLU A CA 1
ATOM 1565 C C . GLU A 1 202 ? -18.428 14.837 7.976 1.0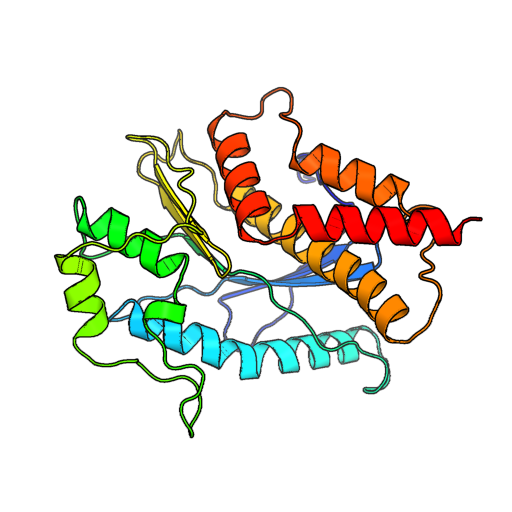0 93.69 202 GLU A C 1
ATOM 1567 O O . GLU A 1 202 ? -19.111 15.710 7.440 1.00 93.69 202 GLU A O 1
ATOM 1572 N N . ASP A 1 203 ? -18.960 13.859 8.712 1.00 93.44 203 ASP A N 1
ATOM 1573 C CA . ASP A 1 203 ? -20.389 13.692 8.993 1.00 93.44 203 ASP A CA 1
ATOM 1574 C C . ASP A 1 203 ? -20.898 14.596 10.136 1.00 93.44 203 ASP A C 1
ATOM 1576 O O . ASP A 1 203 ? -22.070 14.528 10.516 1.00 93.44 203 ASP A O 1
ATOM 1580 N N . GLY A 1 204 ? -20.041 15.464 10.686 1.00 93.06 204 GLY A N 1
ATOM 1581 C CA . GLY A 1 204 ? -20.380 16.413 11.749 1.00 93.06 204 GLY A CA 1
ATOM 1582 C C . GLY A 1 204 ? -20.517 15.782 13.136 1.00 93.06 204 GLY A C 1
ATOM 1583 O O . GLY A 1 204 ? -21.187 16.351 13.998 1.00 93.06 204 GLY A O 1
ATOM 1584 N N . GLN A 1 205 ? -19.926 14.604 13.345 1.00 92.50 205 GLN A N 1
ATOM 1585 C CA . GLN A 1 205 ? -19.923 13.887 14.618 1.00 92.50 205 GLN A CA 1
ATOM 1586 C C . GLN A 1 205 ? -18.600 14.097 15.355 1.00 92.50 205 GLN A C 1
ATOM 1588 O O . GLN A 1 205 ? -17.531 14.137 14.742 1.00 92.50 205 GLN A O 1
ATOM 1593 N N . ASP A 1 206 ? -18.662 14.142 16.686 1.00 90.62 206 ASP A N 1
ATOM 1594 C CA . ASP A 1 206 ? -17.459 14.038 17.505 1.00 90.62 206 ASP A CA 1
ATOM 1595 C C . ASP A 1 206 ? -16.918 12.603 17.402 1.00 90.62 206 ASP A C 1
ATOM 1597 O O . ASP A 1 206 ? -17.636 11.646 17.721 1.00 90.62 206 ASP A O 1
ATOM 1601 N N . PRO A 1 207 ? -15.674 12.405 16.934 1.00 91.56 207 PRO A N 1
ATOM 1602 C CA . PRO A 1 207 ? -15.152 11.070 16.710 1.00 91.56 207 PRO A CA 1
ATOM 1603 C C . PRO A 1 207 ? -14.978 10.338 18.042 1.00 91.56 207 PRO A C 1
ATOM 1605 O O . PRO A 1 207 ? -14.216 10.758 18.913 1.00 91.56 207 PRO A O 1
ATOM 1608 N N . SER A 1 208 ? -15.651 9.196 18.176 1.00 88.19 208 SER A N 1
ATOM 1609 C CA . SER A 1 208 ? -15.592 8.358 19.373 1.00 88.19 208 SER A CA 1
ATOM 1610 C C . SER A 1 208 ? -15.157 6.940 19.018 1.00 88.19 208 SER A C 1
ATOM 1612 O O . SER A 1 208 ? -15.763 6.299 18.160 1.00 88.19 208 SER A O 1
ATOM 1614 N N . MET A 1 209 ? -14.138 6.437 19.712 1.00 91.06 209 MET A N 1
ATOM 1615 C CA . MET A 1 209 ? -13.684 5.047 19.629 1.00 91.06 209 MET A CA 1
ATOM 1616 C C . MET A 1 209 ? -13.666 4.439 21.035 1.00 91.06 209 MET A C 1
ATOM 1618 O O . MET A 1 209 ? -13.520 5.184 22.008 1.00 91.06 209 MET A O 1
ATOM 1622 N N . PRO A 1 210 ? -13.769 3.104 21.176 1.00 91.44 210 PRO A N 1
ATOM 1623 C CA . PRO A 1 210 ? -13.521 2.449 22.457 1.00 91.44 210 PRO A CA 1
ATOM 1624 C C . PRO A 1 210 ? -12.183 2.907 23.054 1.00 91.44 210 PRO A C 1
ATOM 1626 O O . PRO A 1 210 ? -11.214 3.084 22.314 1.00 91.44 210 PRO A O 1
ATOM 1629 N N . GLU A 1 211 ? -12.109 3.085 24.377 1.00 88.69 211 GLU A N 1
ATOM 1630 C CA . GLU A 1 211 ? -10.950 3.702 25.048 1.00 88.69 211 GLU A CA 1
ATOM 1631 C C . GLU A 1 211 ? -9.622 3.021 24.676 1.00 88.69 211 GLU A C 1
ATOM 1633 O O . GLU A 1 211 ? -8.619 3.689 24.405 1.00 88.69 211 GLU A O 1
ATOM 1638 N N . GLN A 1 212 ? -9.628 1.687 24.576 1.00 92.00 212 GLN A N 1
ATOM 1639 C CA . GLN A 1 212 ? -8.457 0.897 24.195 1.00 92.00 212 GLN A CA 1
ATOM 1640 C C . GLN A 1 212 ? -7.961 1.154 22.758 1.00 92.00 212 GLN A C 1
ATOM 1642 O O . GLN A 1 212 ? -6.812 0.841 22.452 1.00 92.00 212 GLN A O 1
ATOM 1647 N N . TYR A 1 213 ? -8.790 1.752 21.897 1.00 94.50 213 TYR A N 1
ATOM 1648 C CA . TYR A 1 213 ? -8.485 2.121 20.511 1.00 94.50 213 TYR A CA 1
ATOM 1649 C C . TYR A 1 213 ? -8.528 3.646 20.279 1.00 94.50 213 TYR A C 1
ATOM 1651 O O . TYR A 1 213 ? -8.627 4.099 19.144 1.00 94.50 213 TYR A O 1
ATOM 1659 N N . GLY A 1 214 ? -8.423 4.457 21.340 1.00 93.38 214 GLY A N 1
ATOM 1660 C CA . GLY A 1 214 ? -8.383 5.923 21.253 1.00 93.38 214 GLY A CA 1
ATOM 1661 C C . GLY A 1 214 ? -7.034 6.507 20.790 1.00 93.38 214 GLY A C 1
ATOM 1662 O O . GLY A 1 214 ? -6.148 5.812 20.288 1.00 93.38 214 GLY A O 1
ATOM 1663 N N . TRP A 1 215 ? -6.809 7.806 21.023 1.00 94.81 215 TRP A N 1
ATOM 1664 C CA . TRP A 1 215 ? -5.592 8.505 20.564 1.00 94.81 215 TRP A CA 1
ATOM 1665 C C . TRP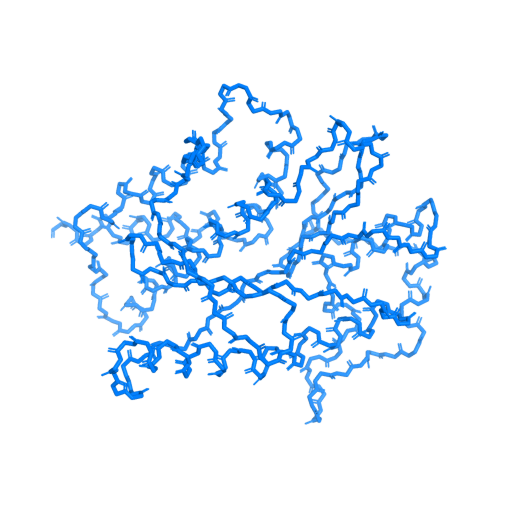 A 1 215 ? -4.276 7.867 21.056 1.00 94.81 215 TRP A C 1
ATOM 1667 O O . TRP A 1 215 ? -3.264 7.895 20.354 1.00 94.81 215 TRP A O 1
ATOM 1677 N N . ARG A 1 216 ? -4.264 7.248 22.250 1.00 94.31 216 ARG A N 1
ATOM 1678 C CA . ARG A 1 216 ? -3.077 6.554 22.791 1.00 94.31 216 ARG A CA 1
ATOM 1679 C C . ARG A 1 216 ? -2.702 5.322 21.972 1.00 94.31 216 ARG A C 1
ATOM 1681 O O . ARG A 1 216 ? -1.510 5.056 21.817 1.00 94.31 216 ARG A O 1
ATOM 1688 N N . PHE A 1 217 ? -3.697 4.607 21.449 1.00 94.38 217 PHE A N 1
ATOM 1689 C CA . PHE A 1 217 ? -3.495 3.478 20.548 1.00 94.38 217 PHE A CA 1
ATOM 1690 C C . PHE A 1 217 ? -2.865 3.949 19.237 1.00 94.38 217 PHE A C 1
ATOM 1692 O O . PHE A 1 217 ? -1.818 3.430 18.855 1.00 94.38 217 PHE A O 1
ATOM 1699 N N . LEU A 1 218 ? -3.409 5.002 18.616 1.00 94.62 218 LEU A N 1
ATOM 1700 C CA . LEU A 1 218 ? -2.837 5.573 17.392 1.00 94.62 218 LEU A CA 1
ATOM 1701 C C . LEU A 1 218 ? -1.415 6.103 17.596 1.00 94.62 218 LEU A C 1
ATOM 1703 O O . LEU A 1 218 ? -0.545 5.877 16.756 1.00 94.62 218 LEU A O 1
ATOM 1707 N N . ARG A 1 219 ? -1.140 6.742 18.739 1.00 93.56 219 ARG A N 1
ATOM 1708 C CA . ARG A 1 219 ? 0.215 7.173 19.100 1.00 93.56 219 ARG A CA 1
ATOM 1709 C C . ARG A 1 219 ? 1.176 5.987 19.210 1.00 93.56 219 ARG A C 1
ATOM 1711 O O . ARG A 1 219 ? 2.297 6.057 18.711 1.00 93.56 219 ARG A O 1
ATOM 1718 N N . ALA A 1 220 ? 0.753 4.900 19.856 1.00 91.94 220 ALA A N 1
ATOM 1719 C CA . ALA A 1 220 ? 1.564 3.690 19.976 1.00 91.94 220 ALA A CA 1
ATOM 1720 C C . ALA A 1 220 ? 1.802 3.029 18.608 1.00 91.94 220 ALA A C 1
ATOM 1722 O O . ALA A 1 220 ? 2.934 2.653 18.308 1.00 91.94 220 ALA A O 1
ATOM 1723 N N . ALA A 1 221 ? 0.773 2.946 17.760 1.00 92.12 221 ALA A N 1
ATOM 1724 C CA . ALA A 1 221 ? 0.878 2.431 16.397 1.00 92.12 221 ALA A CA 1
ATOM 1725 C C . ALA A 1 221 ? 1.835 3.278 15.537 1.00 92.12 221 ALA A C 1
ATOM 1727 O O . ALA A 1 221 ? 2.732 2.740 14.893 1.00 92.12 221 ALA A O 1
ATOM 1728 N N . SER A 1 222 ? 1.724 4.607 15.607 1.00 91.19 222 SER A N 1
ATOM 1729 C CA . SER A 1 222 ? 2.628 5.541 14.925 1.00 91.19 222 SER A CA 1
ATOM 1730 C C . SER A 1 222 ? 4.079 5.394 15.400 1.00 91.19 222 SER A C 1
ATOM 1732 O O . SER A 1 222 ? 4.997 5.339 14.582 1.00 91.19 222 SER A O 1
ATOM 1734 N N . SER A 1 223 ? 4.309 5.243 16.709 1.00 88.81 223 SER A N 1
ATOM 1735 C CA . SER A 1 223 ? 5.651 4.993 17.250 1.00 88.81 223 SER A CA 1
ATOM 1736 C C . SER A 1 223 ? 6.219 3.658 16.763 1.00 88.81 223 SER A C 1
ATOM 1738 O O . SER A 1 223 ? 7.369 3.612 16.332 1.00 88.81 223 SER A O 1
ATOM 1740 N N . ARG A 1 224 ? 5.412 2.591 16.736 1.00 86.19 224 ARG A N 1
ATOM 1741 C CA . ARG A 1 224 ? 5.808 1.273 16.208 1.00 86.19 224 ARG A CA 1
ATOM 1742 C C . ARG A 1 224 ? 6.179 1.298 14.727 1.00 86.19 224 ARG A C 1
ATOM 1744 O O . ARG A 1 224 ? 6.991 0.472 14.319 1.00 86.19 224 ARG A O 1
ATOM 1751 N N . LEU A 1 225 ? 5.584 2.215 13.963 1.00 86.56 225 LEU A N 1
ATOM 1752 C CA . LEU A 1 225 ? 5.836 2.422 12.538 1.00 86.56 225 LEU A CA 1
ATOM 1753 C C . LEU A 1 225 ? 7.028 3.335 12.235 1.00 86.56 225 LEU A C 1
ATOM 1755 O O . LEU A 1 225 ? 7.474 3.408 11.097 1.00 86.56 225 LEU A O 1
ATOM 1759 N N . THR A 1 226 ? 7.543 4.061 13.219 1.00 84.56 226 THR A N 1
ATOM 1760 C CA . THR A 1 226 ? 8.606 5.057 12.997 1.00 84.56 226 THR A CA 1
ATOM 1761 C C . THR A 1 226 ? 9.860 4.776 13.817 1.00 84.56 226 THR A C 1
ATOM 1763 O O . THR A 1 226 ? 10.940 5.232 13.464 1.00 84.56 226 THR A O 1
ATOM 1766 N N . THR A 1 227 ? 9.757 3.977 14.880 1.00 83.81 227 THR A N 1
ATOM 1767 C CA . THR A 1 227 ? 10.879 3.673 15.774 1.00 83.81 227 THR A CA 1
ATOM 1768 C C . THR A 1 227 ? 11.543 2.362 15.369 1.00 83.81 227 THR A C 1
ATOM 1770 O O . THR A 1 227 ? 10.885 1.324 15.306 1.00 83.81 227 THR A O 1
ATOM 1773 N N . ALA A 1 228 ? 12.855 2.402 15.124 1.00 80.94 228 ALA A N 1
ATOM 1774 C CA . ALA A 1 228 ? 13.654 1.204 14.876 1.00 80.94 228 ALA A CA 1
ATOM 1775 C C . ALA A 1 228 ? 13.623 0.250 16.083 1.00 80.94 228 ALA A C 1
ATOM 1777 O O . ALA A 1 228 ? 13.740 0.689 17.232 1.00 80.94 228 ALA A O 1
ATOM 1778 N N . ARG A 1 229 ? 13.482 -1.055 15.831 1.00 77.81 229 ARG A N 1
ATOM 1779 C CA . ARG A 1 229 ? 13.440 -2.081 16.888 1.00 77.81 229 ARG A CA 1
ATOM 1780 C C . ARG A 1 229 ? 14.777 -2.791 17.067 1.00 77.81 229 ARG A C 1
ATOM 1782 O O . ARG A 1 229 ? 15.622 -2.826 16.175 1.00 77.81 229 ARG A O 1
ATOM 1789 N N . ALA A 1 230 ? 14.965 -3.396 18.240 1.00 70.81 230 ALA A N 1
ATOM 1790 C CA . ALA A 1 230 ? 16.097 -4.285 18.467 1.00 70.81 230 ALA A CA 1
ATOM 1791 C C . ALA A 1 230 ? 16.031 -5.454 17.469 1.00 70.81 230 ALA A C 1
ATOM 1793 O O . ALA A 1 230 ? 14.981 -6.068 17.327 1.00 70.81 230 ALA A O 1
ATOM 1794 N N . GLN A 1 231 ? 17.150 -5.750 16.801 1.00 75.94 231 GLN A N 1
ATOM 1795 C CA . GLN A 1 231 ? 17.273 -6.769 15.741 1.00 75.94 231 GLN A CA 1
ATOM 1796 C C . GLN A 1 231 ? 16.601 -6.435 14.401 1.00 75.94 231 GLN A C 1
ATOM 1798 O O . GLN A 1 231 ? 16.714 -7.216 13.459 1.00 75.94 231 GLN A O 1
ATOM 1803 N N . GLU A 1 232 ? 15.979 -5.264 14.266 1.00 82.00 232 GLU A N 1
ATOM 1804 C CA . GLU A 1 232 ? 15.496 -4.797 12.973 1.00 82.00 232 GLU A CA 1
ATOM 1805 C C . GLU A 1 232 ? 16.678 -4.407 12.073 1.00 82.00 232 GLU A C 1
ATOM 1807 O O . GLU A 1 232 ? 17.577 -3.663 12.474 1.00 82.00 232 GLU A O 1
ATOM 1812 N N . THR A 1 233 ? 16.705 -4.919 10.841 1.00 86.94 233 THR A N 1
ATOM 1813 C CA . THR A 1 233 ? 17.760 -4.552 9.883 1.00 86.94 233 THR A CA 1
ATOM 1814 C C . THR A 1 233 ? 17.565 -3.115 9.386 1.00 86.94 233 THR A C 1
ATOM 1816 O O . THR A 1 233 ? 16.437 -2.632 9.292 1.00 86.94 233 THR A O 1
ATOM 1819 N N . ALA A 1 234 ? 18.634 -2.457 8.934 1.00 88.50 234 ALA A N 1
ATOM 1820 C CA . ALA A 1 234 ? 18.521 -1.140 8.298 1.00 88.50 234 ALA A CA 1
ATOM 1821 C C . ALA A 1 234 ? 17.555 -1.135 7.093 1.00 88.50 234 ALA A C 1
ATOM 1823 O O . ALA A 1 234 ? 16.857 -0.152 6.866 1.00 88.50 234 ALA A O 1
ATOM 1824 N N . GLN A 1 235 ? 17.469 -2.243 6.348 1.00 91.38 235 GLN A N 1
ATOM 1825 C CA . GLN A 1 235 ? 16.574 -2.355 5.196 1.00 91.38 235 GLN A CA 1
ATOM 1826 C C . GLN A 1 235 ? 15.090 -2.299 5.590 1.00 91.38 235 GLN A C 1
ATOM 1828 O O . GLN A 1 235 ? 14.290 -1.691 4.883 1.00 91.38 235 GLN A O 1
ATOM 1833 N N . HIS A 1 236 ? 14.731 -2.895 6.726 1.00 91.19 236 HIS A N 1
ATOM 1834 C CA . HIS A 1 236 ? 13.373 -2.835 7.264 1.00 91.19 236 HIS A CA 1
ATOM 1835 C C . HIS A 1 236 ? 12.974 -1.406 7.642 1.00 91.19 236 HIS A C 1
ATOM 1837 O O . HIS A 1 236 ? 11.879 -0.958 7.306 1.00 91.19 236 HIS A O 1
ATOM 1843 N N . VAL A 1 237 ? 13.890 -0.673 8.284 1.00 92.06 237 VAL A N 1
ATOM 1844 C CA . VAL A 1 237 ? 13.677 0.734 8.645 1.00 92.06 237 VAL A CA 1
ATOM 1845 C C . VAL A 1 237 ? 13.444 1.575 7.389 1.00 92.06 237 VAL A C 1
ATOM 1847 O O . VAL A 1 237 ? 12.436 2.271 7.314 1.00 92.06 237 VAL A O 1
ATOM 1850 N N . LEU A 1 238 ? 14.307 1.437 6.375 1.00 94.44 238 LEU A N 1
ATOM 1851 C CA . LEU A 1 238 ? 14.178 2.164 5.107 1.00 94.44 238 LEU A CA 1
ATOM 1852 C C . LEU A 1 238 ? 12.864 1.851 4.382 1.00 94.44 238 LEU A C 1
ATOM 1854 O O . LEU A 1 238 ? 12.208 2.763 3.887 1.00 94.44 238 LEU A O 1
ATOM 1858 N N . MET A 1 239 ? 12.462 0.576 4.333 1.00 95.06 239 MET A N 1
ATOM 1859 C CA . MET A 1 239 ? 11.178 0.167 3.754 1.00 95.06 239 MET A CA 1
ATOM 1860 C C . MET A 1 239 ? 10.023 0.888 4.444 1.00 95.06 239 MET A C 1
ATOM 1862 O O . MET A 1 239 ? 9.179 1.497 3.790 1.00 95.06 239 MET A O 1
ATOM 1866 N N . ARG A 1 240 ? 9.990 0.830 5.774 1.00 93.00 240 ARG A N 1
ATOM 1867 C CA . ARG A 1 240 ? 8.898 1.390 6.561 1.00 93.00 240 ARG A CA 1
ATOM 1868 C C . ARG A 1 240 ? 8.839 2.909 6.437 1.00 93.00 240 ARG A C 1
ATOM 1870 O O . ARG A 1 240 ? 7.757 3.450 6.243 1.00 93.00 240 ARG A O 1
ATOM 1877 N N . GLU A 1 241 ? 9.981 3.590 6.482 1.00 93.06 241 GLU A N 1
ATOM 1878 C CA . GLU A 1 241 ? 10.068 5.035 6.246 1.00 93.06 241 GLU A CA 1
ATOM 1879 C C . GLU A 1 241 ? 9.562 5.409 4.850 1.00 93.06 241 GLU A C 1
ATOM 1881 O O . GLU A 1 241 ? 8.726 6.303 4.722 1.00 93.06 241 GLU A O 1
ATOM 1886 N N . ALA A 1 242 ? 10.000 4.697 3.808 1.00 95.44 242 ALA A N 1
ATOM 1887 C CA . ALA A 1 242 ? 9.567 4.954 2.439 1.00 95.44 242 ALA A CA 1
ATOM 1888 C C . ALA A 1 242 ? 8.048 4.784 2.276 1.00 95.44 242 ALA A C 1
ATOM 1890 O O . ALA A 1 242 ? 7.388 5.657 1.711 1.00 95.44 242 ALA A O 1
ATOM 1891 N N . ILE A 1 243 ? 7.469 3.709 2.818 1.00 94.94 243 ILE A N 1
ATOM 1892 C CA . ILE A 1 243 ? 6.021 3.454 2.750 1.00 94.94 243 ILE A CA 1
ATOM 1893 C C . ILE A 1 243 ? 5.238 4.488 3.570 1.00 94.94 243 ILE A C 1
ATOM 1895 O O . ILE A 1 243 ? 4.228 5.017 3.104 1.00 94.94 243 ILE A O 1
ATOM 1899 N N . MET A 1 244 ? 5.695 4.827 4.777 1.00 92.50 244 MET A N 1
ATOM 1900 C CA . MET A 1 244 ? 5.034 5.823 5.629 1.00 92.50 244 MET A CA 1
ATOM 1901 C C . MET A 1 244 ? 5.029 7.218 5.001 1.00 92.50 244 MET A C 1
ATOM 1903 O O . MET A 1 244 ? 4.017 7.916 5.079 1.00 92.50 244 MET A O 1
ATOM 1907 N N . ASN A 1 245 ? 6.136 7.607 4.366 1.00 91.19 245 ASN A N 1
ATOM 1908 C CA . ASN A 1 245 ? 6.276 8.912 3.726 1.00 91.19 245 ASN A CA 1
ATOM 1909 C C . ASN A 1 245 ? 5.428 9.025 2.457 1.00 91.19 245 ASN A C 1
ATOM 1911 O O . ASN A 1 245 ? 4.898 10.093 2.172 1.00 91.19 245 ASN A O 1
ATOM 1915 N N . THR A 1 246 ? 5.284 7.934 1.706 1.00 94.06 246 THR A N 1
ATOM 1916 C CA . THR A 1 246 ? 4.603 7.962 0.404 1.00 94.06 246 THR A CA 1
ATOM 1917 C C . THR A 1 246 ? 3.117 7.636 0.481 1.00 94.06 246 THR A C 1
ATOM 1919 O O . THR A 1 246 ? 2.371 8.108 -0.363 1.00 94.06 246 THR A O 1
ATOM 1922 N N . SER A 1 247 ? 2.651 6.903 1.497 1.00 92.06 247 SER A N 1
ATOM 1923 C CA . SER A 1 247 ? 1.223 6.572 1.684 1.00 92.06 247 SER A CA 1
ATOM 1924 C C . SER A 1 247 ? 0.382 7.696 2.302 1.00 92.06 247 SER A C 1
ATOM 1926 O O . SER A 1 247 ? -0.835 7.572 2.400 1.00 92.06 247 SER A O 1
ATOM 1928 N N . GLY A 1 248 ? 1.010 8.767 2.800 1.00 90.88 248 GLY A N 1
ATOM 1929 C CA . GLY A 1 248 ? 0.340 9.830 3.563 1.00 90.88 248 GLY A CA 1
ATOM 1930 C C . GLY A 1 248 ? -0.144 9.412 4.960 1.00 90.88 248 GLY A C 1
ATOM 1931 O O . GLY A 1 248 ? -0.744 10.222 5.673 1.00 90.88 248 GLY A O 1
ATOM 1932 N N . LEU A 1 249 ? 0.105 8.165 5.392 1.00 93.25 249 LEU A N 1
ATOM 1933 C CA . LEU A 1 249 ? -0.386 7.624 6.667 1.00 93.25 249 LEU A CA 1
ATOM 1934 C C . LEU A 1 249 ? 0.112 8.417 7.878 1.00 93.25 249 LEU A C 1
ATOM 1936 O O . LEU A 1 249 ? -0.624 8.573 8.851 1.00 93.25 249 LEU A O 1
ATOM 1940 N N . ALA A 1 250 ? 1.333 8.953 7.826 1.00 92.50 250 ALA A N 1
ATOM 1941 C CA . ALA A 1 250 ? 1.898 9.727 8.928 1.00 92.50 250 ALA A CA 1
ATOM 1942 C C . ALA A 1 250 ? 1.039 10.952 9.296 1.00 92.50 250 ALA A C 1
ATOM 1944 O O . ALA A 1 250 ? 0.767 11.191 10.476 1.00 92.50 250 ALA A O 1
ATOM 1945 N N . GLU A 1 251 ? 0.578 11.704 8.294 1.00 93.00 251 GLU A N 1
ATOM 1946 C CA . GLU A 1 251 ? -0.251 12.894 8.500 1.00 93.00 251 GLU A CA 1
ATOM 1947 C C . GLU A 1 251 ? -1.646 12.517 8.998 1.00 93.00 251 GLU A C 1
ATOM 1949 O O . GLU A 1 251 ? -2.135 13.107 9.964 1.00 93.00 251 GLU A O 1
ATOM 1954 N N . ARG A 1 252 ? -2.250 11.469 8.424 1.00 94.00 252 ARG A N 1
ATOM 1955 C CA . ARG A 1 252 ? -3.566 10.983 8.863 1.00 94.00 252 ARG A CA 1
ATOM 1956 C C . ARG A 1 252 ? -3.564 10.443 10.281 1.00 94.00 252 ARG A C 1
ATOM 1958 O O . ARG A 1 252 ? -4.481 10.732 11.044 1.00 94.00 252 ARG A O 1
ATOM 1965 N N . LEU A 1 253 ? -2.518 9.712 10.666 1.00 95.38 253 LEU A N 1
ATOM 1966 C CA . LEU A 1 253 ? -2.344 9.259 12.044 1.00 95.38 253 LEU A CA 1
ATOM 1967 C C . LEU A 1 253 ? -2.273 10.436 13.010 1.00 95.38 253 LEU A C 1
ATOM 1969 O O . LEU A 1 253 ? -2.824 10.334 14.103 1.00 95.38 253 LEU A O 1
ATOM 1973 N N . ARG A 1 254 ? -1.592 11.527 12.643 1.00 95.06 254 ARG A N 1
ATOM 1974 C CA . ARG A 1 254 ? -1.510 12.724 13.487 1.00 95.06 254 ARG A CA 1
ATOM 1975 C C . ARG A 1 254 ? -2.873 13.409 13.603 1.00 95.06 254 ARG A C 1
ATOM 1977 O O . ARG A 1 254 ? -3.330 13.624 14.718 1.00 95.06 254 ARG A O 1
ATOM 1984 N N . ALA A 1 255 ? -3.548 13.653 12.481 1.00 95.12 255 ALA A N 1
ATOM 1985 C CA . ALA A 1 255 ? -4.868 14.285 12.472 1.00 95.12 255 ALA A CA 1
ATOM 1986 C C . ALA A 1 255 ? -5.906 13.483 13.280 1.00 95.12 255 ALA A C 1
ATOM 1988 O O . ALA A 1 255 ? -6.613 14.041 14.116 1.00 95.12 255 ALA A O 1
ATOM 1989 N N . ALA A 1 256 ? -5.946 12.159 13.106 1.00 96.12 256 ALA A N 1
ATOM 1990 C CA . ALA A 1 256 ? -6.849 11.291 13.859 1.00 96.12 256 ALA A CA 1
ATOM 1991 C C . ALA A 1 256 ? -6.499 11.223 15.359 1.00 96.12 256 ALA A C 1
ATOM 1993 O O . ALA A 1 256 ? -7.398 11.138 16.194 1.00 96.12 256 ALA A O 1
ATOM 1994 N N . GLN A 1 257 ? -5.210 11.278 15.727 1.00 95.38 257 GLN A N 1
ATOM 1995 C CA . GLN A 1 257 ? -4.793 11.385 17.133 1.00 95.38 257 GLN A CA 1
ATOM 1996 C C . GLN A 1 257 ? -5.304 12.669 17.778 1.00 95.38 257 GLN A C 1
ATOM 1998 O O . GLN A 1 257 ? -5.782 12.621 18.909 1.00 95.38 257 GLN A O 1
ATOM 2003 N N . ASP A 1 258 ? -5.180 13.794 17.077 1.00 94.75 258 ASP A N 1
ATOM 2004 C CA . ASP A 1 258 ? -5.607 15.093 17.584 1.00 94.75 258 ASP A CA 1
ATOM 2005 C C . ASP A 1 258 ? -7.132 15.122 17.768 1.00 94.75 258 ASP A C 1
ATOM 2007 O O . ASP A 1 258 ? -7.601 15.434 18.863 1.00 94.75 258 ASP A O 1
ATOM 2011 N N . ALA A 1 259 ? -7.889 14.652 16.772 1.00 94.00 259 ALA A N 1
ATOM 2012 C CA . ALA A 1 259 ? -9.348 14.597 16.836 1.00 94.00 259 ALA A CA 1
ATOM 2013 C C . ALA A 1 259 ? -9.872 13.694 17.971 1.00 94.00 259 ALA A C 1
ATOM 2015 O O . ALA A 1 259 ? -10.733 14.095 18.752 1.00 94.00 259 ALA A O 1
ATOM 2016 N N . LEU A 1 260 ? -9.299 12.494 18.137 1.00 93.75 260 LEU A N 1
ATOM 2017 C CA . LEU A 1 260 ? -9.674 11.581 19.228 1.00 93.75 260 LEU A CA 1
ATOM 2018 C C . LEU A 1 260 ? -9.202 12.049 20.610 1.00 93.75 260 LEU A C 1
ATOM 2020 O O . LEU A 1 260 ? -9.628 11.494 21.621 1.00 93.75 260 LEU A O 1
ATOM 2024 N N . ARG A 1 261 ? -8.270 13.001 20.687 1.00 92.00 261 ARG A N 1
ATOM 2025 C CA . ARG A 1 261 ? -7.826 13.582 21.959 1.00 92.00 261 ARG A CA 1
ATOM 2026 C C . ARG A 1 261 ? -8.768 14.693 22.412 1.00 92.00 261 ARG A C 1
ATOM 2028 O O . ARG A 1 261 ? -9.009 14.802 23.610 1.00 92.00 261 ARG A O 1
ATOM 2035 N N . GLU A 1 262 ? -9.275 15.491 21.479 1.00 81.38 262 GLU A N 1
ATOM 2036 C CA . GLU A 1 262 ? -10.214 16.585 21.756 1.00 81.38 262 GLU A CA 1
ATOM 2037 C C . GLU A 1 262 ? -11.593 16.066 22.181 1.00 81.38 262 GLU A C 1
ATOM 2039 O O . GLU A 1 262 ? -12.173 16.610 23.114 1.00 81.38 262 GLU A O 1
ATOM 2044 N N . GLY A 1 263 ? -12.059 14.949 21.610 1.00 64.56 263 GLY A N 1
ATOM 2045 C CA . GLY A 1 263 ? -13.329 14.309 21.992 1.00 64.56 263 GLY A CA 1
ATOM 2046 C C . GLY A 1 263 ? -13.361 13.644 23.381 1.00 64.56 263 GLY A C 1
ATOM 2047 O O . GLY A 1 263 ? -14.392 13.115 23.780 1.00 64.56 263 GLY A O 1
ATOM 2048 N N . VAL A 1 264 ? -12.245 13.633 24.122 1.00 58.84 264 VAL A N 1
ATOM 2049 C CA . VAL A 1 264 ? -12.165 13.131 25.516 1.00 58.84 264 VAL A CA 1
ATOM 2050 C C . VAL A 1 264 ? -12.319 14.280 26.537 1.00 58.84 264 VAL A C 1
ATOM 2052 O O . VAL A 1 264 ? -12.232 14.047 27.744 1.00 58.84 264 VAL A O 1
ATOM 2055 N N . GLY A 1 265 ? -12.505 15.517 26.057 1.00 45.59 265 GLY A N 1
ATOM 2056 C CA . GLY A 1 265 ? -12.692 16.731 26.860 1.00 45.59 265 GLY A CA 1
ATOM 2057 C C . GLY A 1 265 ? -14.111 16.956 27.365 1.00 45.59 265 GLY A C 1
ATOM 2058 O O . GLY A 1 265 ? -15.067 16.481 26.718 1.00 45.59 265 GLY A O 1
#

pLDDT: mean 90.38, std 11.55, range [25.61, 98.12]

Radius of gyration: 19.28 Å; Cα contacts (8 Å, |Δi|>4): 376; chains: 1; bounding box: 52×43×54 Å

Foldseek 3Di:
DDPPPDDQLFDWDKDWDDDPQAPTWIWIQTPQGDIDIDGHHDDDDPALLVVLLVVQVVCVVVQVVVQVVVCVVVVDDSVPGDRDDDWAEEAEDEDDPDDDLLVLQSQQCQQPVVQQWDQPDPVGIDGPDDCSRVVCSVVPDDDPQKAWLDDPQAWTWIHARHYTYIYGNHPVRDDDPVLLVSLNVLLSRLVVVLVVQVVCVVVVHQRDGDPCCFLVVLVSSLCVLQPDDDVRDSSSNSSSVRHCSRNVSNVSSVVRSVSRVVSVD

Mean predicted aligned error: 5.27 Å

Secondary structure (DSSP, 8-state):
-PPP----SS-EEEEE---SS-SEEEEEEETTS-EEEEEE-----SSHHHHHHHHHHHHHHHHHHHHHHHHHHHT--TTTSPPP----EEEE----S--THHHHHHHHHHH-GGGGEETT-TTSSEES-TTHHHHHHHH----TT-EE---TTTEEEEEETTEEEEEES-TTTSPPHHHHHHHHHHHHHHHHHHHHHHHHHHTTPPP---GGGSHHHHHHHHHHHHSPPTT--HHHHHHHHHHHHHSSHHHHHHHHHHHHHHTT-

Sequence (265 aa):
MRPSAHDEWLESSSARVDHPEAQQCVLHVFACGVAVFHLVQPHKPAALTDLAVWRYRSYASDLPWARDKLRDLLDEESARVPNPEYVLSLYWLTSGPWSGDAHDTALRLLSTPSVLVDRGAPDGPAPLGGAVEESLLATGFDHPDIVSFGVRGVSTAYAGWSGVAYASHSRERSLTIDELVTCELTVQALWCFTRQVQQMIEDGQDPSMPEQYGWRFLRAASSRLTTARAQETAQHVLMREAIMNTSGLAERLRAAQDALREGVG

Solvent-accessible surface area (backbone atoms only — not comparable to full-atom values): 15153 Å² total; per-residue (Å²): 134,78,83,75,91,70,78,69,86,61,64,63,48,76,45,81,47,94,49,100,81,38,83,41,31,37,39,36,42,33,77,86,74,41,76,44,78,48,72,44,69,94,80,84,60,96,43,75,47,55,48,36,32,47,55,61,53,45,51,73,53,51,35,58,48,51,37,52,50,50,30,69,74,66,77,51,62,83,90,74,58,68,82,63,82,84,71,63,46,82,42,78,53,85,79,73,98,56,60,71,70,32,37,57,20,49,33,45,42,54,5,42,36,66,84,40,35,33,72,81,40,94,92,42,60,35,71,70,49,95,58,52,63,61,49,35,44,73,73,48,62,87,56,92,64,52,32,74,36,44,43,91,90,22,28,51,30,24,17,16,52,53,6,33,17,38,32,73,72,26,85,92,74,30,84,53,70,68,61,53,50,54,51,49,52,52,52,51,44,52,43,54,53,33,47,52,42,50,47,33,45,75,72,74,40,81,39,80,62,63,78,86,60,25,28,68,41,47,51,50,48,52,45,65,61,71,52,85,54,91,90,59,52,73,57,57,50,37,42,40,49,24,44,40,68,28,57,50,46,61,59,44,46,49,55,36,27,53,49,37,51,58,59,73,109